Protein AF-G3BFN3-F1 (afdb_monomer_lite)

InterPro domains:
  IPR035810 Phosphatidylethanolamine-binding protein, eukaryotic [PTHR11362] (131-317)
  IPR035810 Phosphatidylethanolamine-binding protein, eukaryotic [cd00866] (154-318)
  IPR036610 PEBP-like superfamily [G3DSA:3.90.280.10] (130-345)
  IPR036610 PEBP-like superfamily [SSF49777] (125-321)

Secondary structure (DSSP, 8-state):
--HHHHHIIIIIGGGS--TTT--SSS-GGGS-S-GGGSS---TTTTT--PPTTHHHHHHHHHHHHHHHHHHHHHHHHH---HHHHHHHHHHHHTT-HHHHHHHHH-GGG--TTSHHHHHHHHHHIIIIIHHHHHHHHHHTTHHHHT-S-----EEEEEE-TT--STTTSSPPPTT-B--GGGGSSPPEEEEEE--SS-TT--EEEEEEEEEEEEEETTTTEEEEEEEEEEEEEEE-SSS-EE-HHHHHHHT-EEEE------PPBTS-S-EEEEEEEEEPGGG------TTSS-TTS--HHHHHHHTT-EEEEEEEEEE---TTHHHHHHHTTPPPPPB--SS--SS---

Radius of gyration: 25.66 Å; chains: 1; bounding box: 64×51×72 Å

Structure (mmCIF, N/CA/C/O backbone):
data_AF-G3BFN3-F1
#
_entry.id   AF-G3BFN3-F1
#
loop_
_atom_site.group_PDB
_atom_site.id
_atom_site.type_symbol
_atom_site.label_atom_id
_atom_site.label_alt_id
_atom_site.label_comp_id
_atom_site.label_asym_id
_atom_site.label_entity_id
_atom_site.label_seq_id
_atom_site.pdbx_PDB_ins_code
_atom_site.Cartn_x
_atom_site.Cartn_y
_atom_site.Cartn_z
_atom_site.occupancy
_atom_site.B_iso_or_equiv
_atom_site.auth_seq_id
_atom_site.auth_comp_id
_atom_site.auth_asym_id
_atom_site.auth_atom_id
_atom_site.pdbx_PDB_model_num
ATOM 1 N N . MET A 1 1 ? -33.793 31.393 18.228 1.00 38.12 1 MET A N 1
ATOM 2 C CA . MET A 1 1 ? -34.147 29.960 18.316 1.00 38.12 1 MET A CA 1
ATOM 3 C C . MET A 1 1 ? -33.129 28.998 17.668 1.00 38.12 1 MET A C 1
ATOM 5 O O . MET A 1 1 ? -33.299 27.803 17.815 1.00 38.12 1 MET A O 1
ATOM 9 N N . ILE A 1 2 ? -32.052 29.474 17.012 1.00 35.94 2 ILE A N 1
ATOM 10 C CA . ILE A 1 2 ? -30.985 28.618 16.425 1.00 35.94 2 ILE A CA 1
ATOM 11 C C . ILE A 1 2 ? -29.773 28.446 17.368 1.00 35.94 2 ILE A C 1
ATOM 13 O O . ILE A 1 2 ? -29.041 27.468 17.270 1.00 35.94 2 ILE A O 1
ATOM 17 N N . ARG A 1 3 ? -29.589 29.347 18.350 1.00 31.08 3 ARG A N 1
ATOM 18 C CA . ARG A 1 3 ? -28.553 29.224 19.401 1.00 31.08 3 ARG A CA 1
ATOM 19 C C . ARG A 1 3 ? -28.725 27.990 20.302 1.00 31.08 3 ARG A C 1
ATOM 21 O O . ARG A 1 3 ? -27.805 27.652 21.035 1.00 31.08 3 ARG A O 1
ATOM 28 N N . THR A 1 4 ? -29.885 27.345 20.258 1.00 38.66 4 THR A N 1
ATOM 29 C CA . THR A 1 4 ? -30.247 26.216 21.116 1.00 38.66 4 THR A CA 1
ATOM 30 C C . THR A 1 4 ? -29.616 24.907 20.631 1.00 38.66 4 THR A C 1
ATOM 32 O O . THR A 1 4 ? -29.075 24.169 21.436 1.00 38.66 4 THR A O 1
ATOM 35 N N . PHE A 1 5 ? -29.542 24.644 19.324 1.00 39.16 5 PHE A N 1
ATOM 36 C CA . PHE A 1 5 ? -29.009 23.362 18.829 1.00 39.16 5 PHE A CA 1
ATOM 37 C C . PHE A 1 5 ? -27.503 23.180 19.116 1.00 39.16 5 PHE A C 1
ATOM 39 O O . PHE A 1 5 ? -27.051 22.096 19.467 1.00 39.16 5 PHE A O 1
ATOM 46 N N . THR A 1 6 ? -26.719 24.261 19.018 1.00 36.59 6 THR A N 1
ATOM 47 C CA . THR A 1 6 ? -25.252 24.231 19.194 1.00 36.59 6 THR A CA 1
ATOM 48 C C . THR A 1 6 ? -24.823 24.090 20.658 1.00 36.59 6 THR A C 1
ATOM 50 O O . THR A 1 6 ? -23.744 23.568 20.936 1.00 36.59 6 THR A O 1
ATOM 53 N N . ARG A 1 7 ? -25.656 24.556 21.599 1.00 36.66 7 ARG A N 1
ATOM 54 C CA . ARG A 1 7 ? -25.384 24.479 23.044 1.00 36.66 7 ARG A CA 1
ATOM 55 C C . ARG A 1 7 ? -25.741 23.106 23.626 1.00 36.66 7 ARG A C 1
ATOM 57 O O . ARG A 1 7 ? -25.012 22.601 24.474 1.00 36.66 7 ARG A O 1
ATOM 64 N N . PHE A 1 8 ? -26.788 22.469 23.102 1.00 39.44 8 PHE A N 1
ATOM 65 C CA . PHE A 1 8 ? -27.299 21.201 23.629 1.00 39.44 8 PHE A CA 1
ATOM 66 C C . PHE A 1 8 ? -26.407 19.987 23.314 1.00 39.44 8 PHE A C 1
ATOM 68 O O . PHE A 1 8 ? -26.206 19.148 24.189 1.00 39.44 8 PHE A O 1
ATOM 75 N N . LEU A 1 9 ? -25.788 19.923 22.124 1.00 45.50 9 LEU A N 1
ATOM 76 C CA . LEU A 1 9 ? -24.857 18.833 21.773 1.00 45.50 9 LEU A CA 1
ATOM 77 C C . LEU A 1 9 ? -23.574 18.808 22.615 1.00 45.50 9 LEU A C 1
ATOM 79 O O . LEU A 1 9 ? -22.934 17.769 22.710 1.00 45.50 9 LEU A O 1
ATOM 83 N N . THR A 1 10 ? -23.181 19.931 23.226 1.00 46.62 10 THR A N 1
ATOM 84 C CA . THR A 1 10 ? -21.870 20.049 23.887 1.00 46.62 10 THR A CA 1
ATOM 85 C C . THR A 1 10 ? -21.927 20.288 25.392 1.00 46.62 10 THR A C 1
ATOM 87 O O . THR A 1 10 ? -20.995 19.868 26.078 1.00 46.62 10 THR A O 1
ATOM 90 N N . GLN A 1 11 ? -22.978 20.931 25.920 1.00 43.41 11 GLN A N 1
ATOM 91 C CA . GLN A 1 11 ? -23.106 21.214 27.357 1.00 43.41 11 GLN A CA 1
ATOM 92 C C . GLN A 1 11 ? -24.166 20.353 28.057 1.00 43.41 11 GLN A C 1
ATOM 94 O O . GLN A 1 11 ? -23.864 19.816 29.118 1.00 43.41 11 GLN A O 1
ATOM 99 N N . ASP A 1 12 ? -25.350 20.157 27.468 1.00 42.78 12 ASP A N 1
ATOM 100 C CA . ASP A 1 12 ? -26.457 19.479 28.167 1.00 42.78 12 ASP A CA 1
ATOM 101 C C . ASP A 1 12 ? -26.415 17.944 28.037 1.00 42.78 12 ASP A C 1
ATOM 103 O O . ASP A 1 12 ? -26.664 17.247 29.015 1.00 42.78 12 ASP A O 1
ATOM 107 N N . LEU A 1 13 ? -25.980 17.384 26.898 1.00 48.16 13 LEU A N 1
ATOM 108 C CA . LEU A 1 13 ? -25.766 15.927 26.767 1.00 48.16 13 LEU A CA 1
ATOM 109 C C . LEU A 1 13 ? -24.585 15.404 27.605 1.00 48.16 13 LEU A C 1
ATOM 111 O O . LEU A 1 13 ? -24.561 14.237 27.984 1.00 48.16 13 LEU A O 1
ATOM 115 N N . ARG A 1 14 ? -23.627 16.275 27.951 1.00 49.94 14 ARG A N 1
ATOM 116 C CA . ARG A 1 14 ? -22.532 15.960 28.887 1.00 49.94 14 ARG A CA 1
ATOM 117 C C . ARG A 1 14 ? -22.933 16.052 30.357 1.00 49.94 14 ARG A C 1
ATOM 119 O O . ARG A 1 14 ? -22.135 15.686 31.216 1.00 49.94 14 ARG A O 1
ATOM 126 N N . ALA A 1 15 ? -24.129 16.556 30.665 1.00 44.97 15 ALA A N 1
ATOM 127 C CA . ALA A 1 15 ? -24.609 16.622 32.041 1.00 44.97 15 ALA A CA 1
ATOM 128 C C . ALA A 1 15 ? -24.963 15.226 32.594 1.00 44.97 15 ALA A C 1
ATOM 130 O O . ALA A 1 15 ? -24.919 15.014 33.807 1.00 44.97 15 ALA A O 1
ATOM 131 N N . GLY A 1 16 ? -25.263 14.259 31.716 1.00 53.62 16 GLY A N 1
ATOM 132 C CA . GLY A 1 16 ? -25.429 12.852 32.074 1.00 53.62 16 GLY A CA 1
ATOM 133 C C . GLY A 1 16 ? -24.078 12.152 32.218 1.00 53.62 16 GLY A C 1
ATOM 134 O O . GLY A 1 16 ? -23.320 12.064 31.259 1.00 53.62 16 GLY A O 1
ATOM 135 N N . LYS A 1 17 ? -23.773 11.627 33.411 1.00 65.19 17 LYS A N 1
ATOM 136 C CA . LYS A 1 17 ? -22.604 10.762 33.643 1.00 65.19 17 LYS A CA 1
ATOM 137 C C . LYS A 1 17 ? -22.826 9.412 32.952 1.00 65.19 17 LYS A C 1
ATOM 139 O O . LYS A 1 17 ? -23.423 8.516 33.542 1.00 65.19 17 LYS A O 1
ATOM 144 N N . GLY A 1 18 ? -22.366 9.270 31.714 1.00 81.88 18 GLY A N 1
ATOM 145 C CA . GLY A 1 18 ? -22.477 8.030 30.946 1.00 81.88 18 GLY A CA 1
ATOM 146 C C . GLY A 1 18 ? -21.165 7.610 30.286 1.00 81.88 18 GLY A C 1
ATOM 147 O O . GLY A 1 18 ? -20.218 8.393 30.200 1.00 81.88 18 GLY A O 1
ATOM 148 N N . VAL A 1 19 ? -21.101 6.367 29.798 1.00 89.69 19 VAL A N 1
ATOM 149 C CA . VAL A 1 19 ? -19.846 5.777 29.293 1.00 89.69 19 VAL A CA 1
ATOM 150 C C . VAL A 1 19 ? -19.244 6.551 28.114 1.00 89.69 19 VAL A C 1
ATOM 152 O O . VAL A 1 19 ? -18.031 6.657 28.027 1.00 89.69 19 VAL A O 1
ATOM 155 N N . TRP A 1 20 ? -20.068 7.163 27.254 1.00 91.00 20 TRP A N 1
ATOM 156 C CA . TRP A 1 20 ? -19.596 7.988 26.126 1.00 91.00 20 TRP A CA 1
ATOM 157 C C . TRP A 1 20 ? -19.094 9.379 26.527 1.00 91.00 20 TRP A C 1
ATOM 159 O O . TRP A 1 20 ? -18.425 10.040 25.740 1.00 91.00 20 TRP A O 1
ATOM 169 N N . THR A 1 21 ? -19.409 9.824 27.743 1.00 85.94 21 THR A N 1
ATOM 170 C CA . THR A 1 21 ? -18.969 11.121 28.285 1.00 85.94 21 THR A CA 1
ATOM 171 C C . THR A 1 21 ? -17.765 10.999 29.219 1.00 85.94 21 THR A C 1
ATOM 173 O O . THR A 1 21 ? -17.142 12.009 29.542 1.00 85.94 21 THR A O 1
ATOM 176 N N . ASP A 1 22 ? -17.437 9.777 29.645 1.00 87.69 22 ASP A N 1
ATOM 177 C CA . ASP A 1 22 ? -16.275 9.473 30.472 1.00 87.69 22 ASP A CA 1
ATOM 178 C C . ASP A 1 22 ? -15.039 9.249 29.589 1.00 87.69 22 ASP A C 1
ATOM 180 O O . ASP A 1 22 ? -15.030 8.383 28.722 1.00 87.69 22 ASP A O 1
ATOM 184 N N . PHE A 1 23 ? -13.986 10.033 29.804 1.00 88.62 23 PHE A N 1
ATOM 185 C CA . PHE A 1 23 ? -12.708 9.918 29.090 1.00 88.62 23 PHE A CA 1
ATOM 186 C C . PHE A 1 23 ? -11.546 9.601 30.036 1.00 88.62 23 PHE A C 1
ATOM 188 O O . PHE A 1 23 ? -10.387 9.747 29.673 1.00 88.62 23 PHE A O 1
ATOM 195 N N . THR A 1 24 ? -11.837 9.152 31.260 1.00 86.38 24 THR A N 1
ATOM 196 C CA . THR A 1 24 ? -10.792 8.701 32.193 1.00 86.38 24 THR A CA 1
ATOM 197 C C . THR A 1 24 ? -10.153 7.390 31.739 1.00 86.38 24 THR A C 1
ATOM 199 O O . THR A 1 24 ? -8.948 7.210 31.867 1.00 86.38 24 THR A O 1
ATOM 202 N N . SER A 1 25 ? -10.963 6.484 31.185 1.00 82.06 25 SER A N 1
ATOM 203 C CA . SER A 1 25 ? -10.540 5.170 30.683 1.00 82.06 25 SER A CA 1
ATOM 204 C C . SER A 1 25 ? -10.576 5.054 29.156 1.00 82.06 25 SER A C 1
ATOM 206 O O . SER A 1 25 ? -10.095 4.071 28.597 1.00 82.06 25 SER A O 1
ATOM 208 N N . ARG A 1 26 ? -11.157 6.044 28.472 1.00 89.94 26 ARG A N 1
ATOM 209 C CA . ARG A 1 26 ? -11.390 6.050 27.023 1.00 89.94 26 ARG A CA 1
ATOM 210 C C . ARG A 1 26 ? -10.514 7.078 26.334 1.00 89.94 26 ARG A C 1
ATOM 212 O O . ARG A 1 26 ? -10.290 8.158 26.868 1.00 89.94 26 ARG A O 1
ATOM 219 N N . ALA A 1 27 ? -10.104 6.770 25.110 1.00 90.69 27 ALA A N 1
ATOM 220 C CA . ALA A 1 27 ? -9.295 7.675 24.312 1.00 90.69 27 ALA A CA 1
ATOM 221 C C . ALA A 1 27 ? -10.047 8.965 23.954 1.00 90.69 27 ALA A C 1
ATOM 223 O O . ALA A 1 27 ? -11.220 8.941 23.565 1.00 90.69 27 ALA A O 1
ATOM 224 N N . GLU A 1 28 ? -9.340 10.094 24.011 1.00 91.75 28 GLU A N 1
ATOM 225 C CA . GLU A 1 28 ? -9.882 11.397 23.614 1.00 91.75 28 GLU A CA 1
ATOM 226 C C . GLU A 1 28 ? -10.240 11.456 22.122 1.00 91.75 28 GLU A C 1
ATOM 228 O O . GLU A 1 28 ? -11.110 12.231 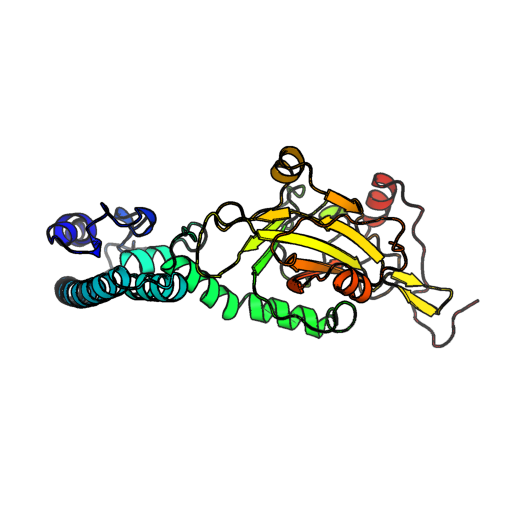21.732 1.00 91.75 28 GLU A O 1
ATOM 233 N N . SER A 1 29 ? -9.640 10.603 21.287 1.00 91.00 29 SER A N 1
ATOM 234 C CA . SER A 1 29 ? -9.928 10.515 19.851 1.00 91.00 29 SER A CA 1
ATOM 235 C C . SER A 1 29 ? -11.356 10.046 19.529 1.00 91.00 29 SER A C 1
ATOM 237 O O . SER A 1 29 ? -11.839 10.245 18.412 1.00 91.00 29 SER A O 1
ATOM 239 N N . LEU A 1 30 ? -12.074 9.463 20.496 1.00 91.75 30 LEU A N 1
ATOM 240 C CA . LEU A 1 30 ? -13.492 9.098 20.363 1.00 91.75 30 LEU A CA 1
ATOM 241 C C . LEU A 1 30 ? -14.434 10.304 20.497 1.00 91.75 30 LEU A C 1
ATOM 243 O O . LEU A 1 30 ? -15.614 10.209 20.161 1.00 91.75 30 LEU A O 1
ATOM 247 N N . LYS A 1 31 ? -13.922 11.439 20.979 1.00 90.81 31 LYS A N 1
ATOM 248 C CA . LYS A 1 31 ? -14.654 12.700 21.060 1.00 90.81 31 LYS A CA 1
ATOM 249 C C . LYS A 1 31 ? -14.697 13.378 19.695 1.00 90.81 31 LYS A C 1
ATOM 251 O O . LYS A 1 31 ? -13.754 13.295 18.909 1.00 90.81 31 LYS A O 1
ATOM 256 N N . ALA A 1 32 ? -15.766 14.114 19.419 1.00 86.38 32 ALA A N 1
ATOM 257 C CA . ALA A 1 32 ? -15.886 14.891 18.193 1.00 86.38 32 ALA A CA 1
ATOM 258 C C . ALA A 1 32 ? -14.734 15.909 18.073 1.00 86.38 32 ALA A C 1
ATOM 260 O O . ALA A 1 32 ? -14.587 16.777 18.939 1.00 86.38 32 ALA A O 1
ATOM 261 N N . GLN A 1 33 ? -13.957 15.852 16.981 1.00 79.81 33 GLN A N 1
ATOM 262 C CA . GLN A 1 33 ? -12.796 16.741 16.767 1.00 79.81 33 GLN A CA 1
ATOM 263 C C . GLN A 1 33 ? -13.192 18.226 16.732 1.00 79.81 33 GLN A C 1
ATOM 265 O O . GLN A 1 33 ? -12.448 19.100 17.169 1.00 79.81 33 GLN A O 1
ATOM 270 N N . SER A 1 34 ? -14.390 18.524 16.224 1.00 74.00 34 SER A N 1
ATOM 271 C CA . SER A 1 34 ? -14.959 19.874 16.178 1.00 74.00 34 SER A CA 1
ATOM 272 C C . SER A 1 34 ? -16.363 19.883 16.791 1.00 74.00 34 SER A C 1
ATOM 274 O O . SER A 1 34 ? -17.355 19.869 16.059 1.00 74.00 34 SER A O 1
ATOM 276 N N . PRO A 1 35 ? -16.481 19.954 18.131 1.00 60.97 35 PRO A N 1
ATOM 277 C CA . PRO A 1 35 ? -17.767 19.857 18.829 1.00 60.97 35 PRO A CA 1
ATOM 278 C C . PRO A 1 35 ? -18.748 20.965 18.421 1.00 60.97 35 PRO A C 1
ATOM 280 O O . PRO A 1 35 ? -19.958 20.772 18.380 1.00 60.97 35 PRO A O 1
ATOM 283 N N . HIS A 1 36 ? -18.224 22.141 18.067 1.00 59.00 36 HIS A N 1
ATOM 284 C CA . HIS A 1 36 ? -19.023 23.287 17.631 1.00 59.00 36 HIS A CA 1
ATOM 285 C C . HIS A 1 36 ? -19.606 23.139 16.212 1.00 59.00 36 HIS A C 1
ATOM 287 O O . HIS A 1 36 ? -20.444 23.950 15.822 1.00 59.00 36 HIS A O 1
ATOM 293 N N . GLN A 1 37 ? -19.180 22.123 15.450 1.00 57.03 37 GLN A N 1
ATOM 294 C CA . GLN A 1 37 ? -19.612 21.856 14.071 1.00 57.03 37 GLN A CA 1
ATOM 295 C C . GLN A 1 37 ? -20.501 20.606 13.936 1.00 57.03 37 GLN A C 1
ATOM 297 O O . GLN A 1 37 ? -20.884 20.262 12.824 1.00 57.03 37 GLN A O 1
ATOM 302 N N . LEU A 1 38 ? -20.885 19.961 15.046 1.00 56.25 38 LEU A N 1
ATOM 303 C CA . LEU A 1 38 ? -21.767 18.781 15.040 1.00 56.25 38 LEU A CA 1
ATOM 304 C C . LEU A 1 38 ? -23.148 19.050 14.409 1.00 56.25 38 LEU A C 1
ATOM 306 O O . LEU A 1 38 ? -23.810 18.127 13.945 1.00 56.25 38 LEU A O 1
ATOM 310 N N . ALA A 1 39 ? -23.590 20.311 14.379 1.00 58.03 39 ALA A N 1
ATOM 311 C CA . ALA A 1 39 ? -24.811 20.704 13.689 1.00 58.03 39 ALA A CA 1
ATOM 312 C C . ALA A 1 39 ? -24.506 21.085 12.230 1.00 58.03 39 ALA A C 1
ATOM 314 O O . ALA A 1 39 ? -23.545 21.826 11.995 1.00 58.03 39 ALA A O 1
ATOM 315 N N . PRO A 1 40 ? -25.347 20.680 11.256 1.00 58.31 40 PRO A N 1
ATOM 316 C CA . PRO A 1 40 ? -25.209 21.156 9.888 1.00 58.31 40 PRO A CA 1
ATOM 317 C C . PRO A 1 40 ? -25.186 22.688 9.895 1.00 58.31 40 PRO A C 1
ATOM 319 O O . PRO A 1 40 ? -26.034 23.332 10.514 1.00 58.31 40 PRO A O 1
ATOM 322 N N . THR A 1 41 ? -24.200 23.290 9.230 1.00 63.81 41 THR A N 1
ATOM 323 C CA . THR A 1 41 ? -24.232 24.709 8.866 1.00 63.81 41 THR A CA 1
ATOM 324 C C . THR A 1 41 ? -24.942 24.816 7.525 1.00 63.81 41 THR A C 1
ATOM 326 O O . THR A 1 41 ? -24.279 24.726 6.491 1.00 63.81 41 THR A O 1
ATOM 329 N N . PRO A 1 42 ? -26.280 24.961 7.502 1.00 66.56 42 PRO A N 1
ATOM 330 C CA . PRO A 1 42 ? -27.000 25.083 6.251 1.00 66.56 42 PRO A CA 1
ATOM 331 C C . PRO A 1 42 ? -26.494 26.318 5.495 1.00 66.56 42 PRO A C 1
ATOM 333 O O . PRO A 1 42 ? -26.215 27.346 6.129 1.00 66.56 42 PRO A O 1
ATOM 336 N N . PRO A 1 43 ? -26.433 26.256 4.153 1.00 67.81 43 PRO A N 1
ATOM 337 C CA . PRO A 1 43 ? -26.015 27.386 3.326 1.00 67.81 43 PRO A CA 1
ATOM 338 C C . PRO A 1 43 ? -26.884 28.624 3.581 1.00 67.81 43 PRO A C 1
ATOM 340 O O . PRO A 1 43 ? -26.404 29.750 3.487 1.00 67.81 43 PRO A O 1
ATOM 343 N N . ASN A 1 44 ? -28.141 28.427 4.001 1.00 78.56 44 ASN A N 1
ATOM 344 C CA . ASN A 1 44 ? -29.014 29.497 4.461 1.00 78.56 44 ASN A CA 1
ATOM 345 C C . ASN A 1 44 ? -29.665 29.164 5.817 1.00 78.56 44 ASN A C 1
ATOM 347 O O . ASN A 1 44 ? -30.748 28.582 5.890 1.00 78.56 44 ASN A O 1
ATOM 351 N N . LYS A 1 45 ? -29.012 29.578 6.913 1.00 74.56 45 LYS A N 1
ATOM 352 C CA . LYS A 1 45 ? -29.489 29.380 8.300 1.00 74.56 45 LYS A CA 1
ATOM 353 C C . LYS A 1 45 ? -30.884 29.942 8.579 1.00 74.56 45 LYS A C 1
ATOM 355 O O . LYS A 1 45 ? -31.506 29.506 9.538 1.00 74.56 45 LYS A O 1
ATOM 360 N N . LYS A 1 46 ? -31.362 30.912 7.791 1.00 77.31 46 LYS A N 1
ATOM 361 C CA . LYS A 1 46 ? -32.693 31.511 7.977 1.00 77.31 46 LYS A CA 1
ATOM 362 C C . LYS A 1 46 ? -33.823 30.643 7.421 1.00 77.31 46 LYS A C 1
ATOM 3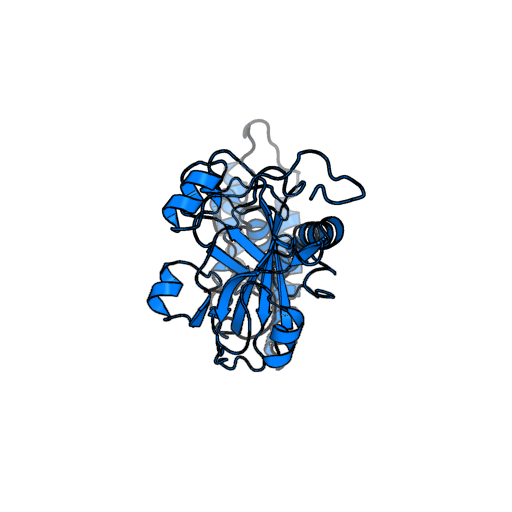64 O O . LYS A 1 46 ? -34.931 30.734 7.925 1.00 77.31 46 LYS A O 1
ATOM 369 N N . VAL A 1 47 ? -33.534 29.846 6.391 1.00 83.31 47 VAL A N 1
ATOM 370 C CA . VAL A 1 47 ? -34.520 29.007 5.685 1.00 83.31 47 VAL A CA 1
ATOM 371 C C . VAL A 1 47 ? -34.543 27.585 6.246 1.00 83.31 47 VAL A C 1
ATOM 373 O O . VAL A 1 47 ? -35.540 26.881 6.142 1.00 83.31 47 VAL A O 1
ATOM 376 N N . TYR A 1 48 ? -33.436 27.143 6.839 1.00 83.69 48 TYR A N 1
ATOM 377 C CA . TYR A 1 48 ? -33.334 25.802 7.388 1.00 83.69 48 TYR A CA 1
ATOM 378 C C . TYR A 1 48 ? -34.138 25.650 8.683 1.00 83.69 48 TYR A C 1
ATOM 380 O O . TYR A 1 48 ? -33.924 26.379 9.655 1.00 83.69 48 TYR A O 1
ATOM 388 N N . HIS A 1 49 ? -34.989 24.628 8.713 1.00 81.38 49 HIS A N 1
ATOM 389 C CA . HIS A 1 49 ? -35.725 24.201 9.894 1.00 81.38 49 HIS A CA 1
ATOM 390 C C . HIS A 1 49 ? -35.390 22.739 10.181 1.00 81.38 49 HIS A C 1
ATOM 392 O O . HIS A 1 49 ? -35.565 21.880 9.318 1.00 81.38 49 HIS A O 1
ATOM 398 N N . SER A 1 50 ? -34.892 22.456 11.386 1.00 82.94 50 SER A N 1
ATOM 399 C CA . SER A 1 50 ? -34.693 21.075 11.828 1.00 82.94 50 SER A CA 1
ATOM 400 C C . SER A 1 50 ? -36.046 20.361 11.955 1.00 82.94 50 SER A C 1
ATOM 402 O O . SER A 1 50 ? -37.028 21.014 12.323 1.00 82.94 50 SER A O 1
ATOM 404 N N . PRO A 1 51 ? -36.107 19.039 11.713 1.00 88.88 51 PRO A N 1
ATOM 405 C CA . PRO A 1 51 ? -37.313 18.256 11.954 1.00 88.88 51 PRO A CA 1
ATOM 406 C C . PRO A 1 51 ? -37.848 18.458 13.384 1.00 88.88 51 PRO A C 1
ATOM 408 O O . PRO A 1 51 ? -37.047 18.571 14.322 1.00 88.88 51 PRO A O 1
ATOM 411 N N . PRO A 1 52 ? -39.178 18.520 13.579 1.00 88.31 52 PRO A N 1
ATOM 412 C CA . PRO A 1 52 ? -39.761 18.659 14.910 1.00 88.31 52 PRO A CA 1
ATOM 413 C C . PRO A 1 52 ? -39.390 17.458 15.790 1.00 88.31 52 PRO A C 1
ATOM 415 O O . PRO A 1 52 ? -39.195 16.355 15.286 1.00 88.31 52 PRO A O 1
ATOM 418 N N . LEU A 1 53 ? -39.287 17.677 17.106 1.00 90.19 53 LEU A N 1
ATOM 419 C CA . LEU A 1 53 ? -38.963 16.655 18.121 1.00 90.19 53 LEU A CA 1
ATOM 420 C C . LEU A 1 53 ? -37.604 15.949 17.958 1.00 90.19 53 LEU A C 1
ATOM 422 O O . LEU A 1 53 ? -37.297 15.029 18.716 1.00 90.19 53 LEU A O 1
ATOM 426 N N . ILE A 1 54 ? -36.749 16.386 17.026 1.00 87.00 54 ILE A N 1
ATOM 427 C CA . ILE A 1 54 ? -35.443 15.753 16.792 1.00 87.00 54 ILE A CA 1
ATOM 428 C C . ILE A 1 54 ? -34.561 15.730 18.049 1.00 87.00 54 ILE A C 1
ATOM 430 O O . ILE A 1 54 ? -33.829 14.775 18.262 1.00 87.00 54 ILE A O 1
ATOM 434 N N . ASN A 1 55 ? -34.650 16.748 18.909 1.00 84.44 55 ASN A N 1
ATOM 435 C CA . ASN A 1 55 ? -33.819 16.837 20.112 1.00 84.44 55 ASN A CA 1
ATOM 436 C C . ASN A 1 55 ? -34.211 15.797 21.167 1.00 84.44 55 ASN A C 1
ATOM 438 O O . ASN A 1 55 ? -33.351 15.090 21.678 1.00 84.44 55 ASN A O 1
ATOM 442 N N . GLU A 1 56 ? -35.505 15.699 21.471 1.00 90.00 56 GLU A N 1
ATOM 443 C CA . GLU A 1 56 ? -36.038 14.768 22.473 1.00 90.00 56 GLU A CA 1
ATOM 444 C C . GLU A 1 56 ? -35.842 13.320 22.018 1.00 90.00 56 GLU A C 1
ATOM 446 O O . GLU A 1 56 ? -35.362 12.482 22.778 1.00 90.00 56 GLU A O 1
ATOM 451 N N . THR A 1 57 ? -36.142 13.044 20.746 1.00 90.94 57 THR A N 1
ATOM 452 C CA . THR A 1 57 ? -35.945 11.716 20.147 1.00 90.94 57 THR A CA 1
ATOM 453 C C . THR A 1 57 ? -34.469 11.323 20.100 1.00 90.94 57 THR A C 1
ATOM 455 O O . THR A 1 57 ? -34.130 10.192 20.445 1.00 90.94 57 THR A O 1
ATOM 458 N N . PHE A 1 58 ? -33.575 12.250 19.742 1.00 89.81 58 PHE A N 1
ATOM 459 C CA . PHE A 1 58 ? -32.134 12.008 19.762 1.00 89.81 58 PHE A CA 1
ATOM 460 C C . PHE A 1 58 ? -31.619 11.736 21.176 1.00 89.81 58 PHE A C 1
ATOM 462 O O . PHE A 1 58 ? -30.833 10.812 21.355 1.00 89.81 58 PHE A O 1
ATOM 469 N N . GLN A 1 59 ? -32.071 12.492 22.180 1.00 89.31 59 GLN A N 1
ATOM 470 C CA . GLN A 1 59 ? -31.661 12.279 23.566 1.00 89.31 59 GLN A CA 1
ATOM 471 C C . GLN A 1 59 ? -32.081 10.892 24.074 1.00 89.31 59 GLN A C 1
ATOM 473 O O . GLN A 1 59 ? -31.248 10.168 24.612 1.00 89.31 59 GLN A O 1
ATOM 478 N N . GLN A 1 60 ? -33.333 10.486 23.841 1.00 92.19 60 GLN A N 1
ATOM 479 C CA . GLN A 1 60 ? -33.814 9.154 24.231 1.00 92.19 60 GLN A CA 1
ATOM 480 C C . GLN A 1 60 ? -33.028 8.034 23.535 1.00 92.19 60 GLN A C 1
ATOM 482 O O . GLN A 1 60 ? -32.630 7.058 24.170 1.00 92.19 60 GLN A O 1
ATOM 487 N N . ALA A 1 61 ? -32.763 8.184 22.233 1.00 93.44 61 ALA A N 1
ATOM 488 C CA . ALA A 1 61 ? -31.954 7.225 21.487 1.00 93.44 61 ALA A CA 1
ATOM 489 C C . ALA A 1 61 ? -30.508 7.174 22.006 1.00 93.44 61 ALA A C 1
ATOM 491 O O . ALA A 1 61 ? -29.944 6.091 22.149 1.00 93.44 61 ALA A O 1
ATOM 492 N N . TYR A 1 62 ? -29.916 8.329 22.320 1.00 92.50 62 TYR A N 1
ATOM 493 C CA . TYR A 1 62 ? -28.570 8.422 22.878 1.00 92.50 62 TYR A CA 1
ATOM 494 C C . TYR A 1 62 ? -28.473 7.683 24.215 1.00 92.50 62 TYR A C 1
ATOM 496 O O . TYR A 1 62 ? -27.576 6.863 24.384 1.00 92.50 62 TYR A O 1
ATOM 504 N N . GLU A 1 63 ? -29.414 7.914 25.133 1.00 92.94 63 GLU A N 1
ATOM 505 C CA . GLU A 1 63 ? -29.461 7.244 26.438 1.00 92.94 63 GLU A CA 1
ATOM 506 C C . GLU A 1 63 ? -29.588 5.719 26.293 1.00 92.94 63 GLU A C 1
ATOM 508 O O . GLU A 1 63 ? -28.836 4.976 26.927 1.00 92.94 63 GLU A O 1
ATOM 513 N N . LEU A 1 64 ? -30.477 5.242 25.413 1.00 95.19 64 LEU A N 1
ATOM 514 C CA . LEU A 1 64 ? -30.666 3.812 25.153 1.00 95.19 64 LEU A CA 1
ATOM 515 C C . LEU A 1 64 ? -29.387 3.159 24.614 1.00 95.19 64 LEU A C 1
ATOM 517 O O . LEU A 1 64 ? -28.922 2.149 25.143 1.00 95.19 64 LEU A O 1
ATOM 521 N N . LEU A 1 65 ? -28.783 3.751 23.583 1.00 95.31 65 LEU A N 1
ATOM 522 C CA . LEU A 1 65 ? -27.580 3.200 22.963 1.00 95.31 65 LEU A CA 1
ATOM 523 C C . LEU A 1 65 ? -26.359 3.292 23.889 1.00 95.31 65 LEU A C 1
ATOM 525 O O . LEU A 1 65 ? -25.497 2.412 23.872 1.00 95.31 65 LEU A O 1
ATOM 529 N N . GLN A 1 66 ? -26.298 4.318 24.738 1.00 94.06 66 GLN A N 1
ATOM 530 C CA . GLN A 1 66 ? -25.253 4.457 25.746 1.00 94.06 66 GLN A CA 1
ATOM 531 C C . GLN A 1 66 ? -25.350 3.356 26.814 1.00 94.06 66 GLN A C 1
ATOM 533 O O . GLN A 1 66 ? -24.321 2.833 27.247 1.00 94.06 66 GLN A O 1
ATOM 538 N N . GLN A 1 67 ? -26.562 2.963 27.220 1.00 94.25 67 GLN A N 1
ATOM 539 C CA . GLN A 1 67 ? -26.769 1.830 28.130 1.00 94.25 67 GLN A CA 1
ATOM 540 C C . GLN A 1 67 ? -26.348 0.499 27.493 1.00 94.25 67 GLN A C 1
ATOM 542 O O . GLN A 1 67 ? -25.666 -0.300 28.141 1.00 94.25 67 GLN A O 1
ATOM 547 N N . GLU A 1 68 ? -26.693 0.272 26.220 1.00 95.69 68 GLU A N 1
ATOM 548 C CA . GLU A 1 68 ? -26.217 -0.895 25.462 1.00 95.69 68 GLU A CA 1
ATOM 549 C C . GLU A 1 68 ? -24.684 -0.939 25.426 1.00 95.69 68 GLU A C 1
ATOM 551 O O . GLU A 1 68 ? -24.080 -1.956 25.774 1.00 95.69 68 GLU A O 1
ATOM 556 N N . SER A 1 69 ? -24.054 0.185 25.073 1.00 95.62 69 SER A N 1
ATOM 557 C CA . SER A 1 69 ? -22.596 0.323 25.033 1.00 95.62 69 SER A CA 1
ATOM 558 C C . SER A 1 69 ? -21.956 0.016 26.391 1.00 95.62 69 SER A C 1
ATOM 560 O O . SER A 1 69 ? -21.000 -0.757 26.462 1.00 95.62 69 SER A O 1
ATOM 562 N N . ALA A 1 70 ? -22.523 0.521 27.492 1.00 94.44 70 ALA A N 1
ATOM 563 C CA . ALA A 1 70 ? -22.024 0.254 28.840 1.00 94.44 70 ALA A CA 1
ATOM 564 C C . ALA A 1 70 ? -22.041 -1.245 29.198 1.00 94.44 70 ALA A C 1
ATOM 566 O O . ALA A 1 70 ? -21.126 -1.733 29.864 1.00 94.44 70 ALA A O 1
ATOM 567 N N . ASN A 1 71 ? -23.044 -1.999 28.740 1.00 95.31 71 ASN A N 1
ATOM 568 C CA . ASN A 1 71 ? -23.100 -3.450 28.943 1.00 95.31 71 ASN A CA 1
ATOM 569 C C . ASN A 1 71 ? -22.043 -4.195 28.112 1.00 95.31 71 ASN A C 1
ATOM 571 O O . ASN A 1 71 ? -21.422 -5.143 28.603 1.00 95.31 71 ASN A O 1
ATOM 575 N N . ILE A 1 72 ? -21.782 -3.739 26.884 1.00 96.38 72 ILE A N 1
ATOM 576 C CA . ILE A 1 72 ? -20.710 -4.291 26.044 1.00 96.38 72 ILE A CA 1
ATOM 577 C C . ILE A 1 72 ? -19.344 -4.013 26.681 1.00 96.38 72 ILE A C 1
ATOM 579 O O . ILE A 1 72 ? -18.526 -4.924 26.773 1.00 96.38 72 ILE A O 1
ATOM 583 N N . TYR A 1 73 ? -19.115 -2.806 27.206 1.00 94.69 73 TYR A N 1
ATOM 584 C CA . TYR A 1 73 ? -17.882 -2.470 27.924 1.00 94.69 73 TYR A CA 1
ATOM 585 C C . TYR A 1 73 ? -17.635 -3.370 29.138 1.00 94.69 73 TYR A C 1
ATOM 587 O O . TYR A 1 73 ? -16.510 -3.829 29.325 1.00 94.69 73 TYR A O 1
ATOM 595 N N . LYS A 1 74 ? -18.671 -3.682 29.930 1.00 93.94 74 LYS A N 1
ATOM 596 C CA . LYS A 1 74 ? -18.554 -4.644 31.044 1.00 93.94 74 LYS A CA 1
ATOM 597 C C . LYS A 1 74 ? -18.098 -6.019 30.555 1.00 93.94 74 LYS A C 1
ATOM 599 O O . LYS A 1 74 ? -17.218 -6.621 31.158 1.00 93.94 74 LYS A O 1
ATOM 604 N N . THR A 1 75 ? -18.652 -6.476 29.433 1.00 95.31 75 THR A N 1
ATOM 605 C CA . THR A 1 75 ? -18.273 -7.754 28.811 1.00 95.31 75 THR A CA 1
ATOM 606 C C . THR A 1 75 ? -16.831 -7.715 28.291 1.00 95.31 75 THR A C 1
ATOM 608 O O . THR A 1 75 ? -16.064 -8.649 28.507 1.00 95.31 75 THR A O 1
ATOM 611 N N . ALA A 1 76 ? -16.422 -6.604 27.672 1.00 93.75 76 ALA A N 1
ATOM 612 C CA . ALA A 1 76 ? -15.065 -6.407 27.161 1.00 93.75 76 ALA A CA 1
ATOM 613 C C . ALA A 1 76 ? -14.003 -6.357 28.274 1.00 93.75 76 ALA A C 1
ATOM 615 O O . ALA A 1 76 ? -12.852 -6.721 28.046 1.00 93.75 76 ALA A O 1
ATOM 616 N N . GLN A 1 77 ? -14.368 -5.901 29.476 1.00 91.00 77 GLN A N 1
ATOM 617 C CA . GLN A 1 77 ? -13.473 -5.886 30.638 1.00 91.00 77 GLN A CA 1
ATOM 618 C C . GLN A 1 77 ? -13.222 -7.284 31.212 1.00 91.00 77 GLN A C 1
A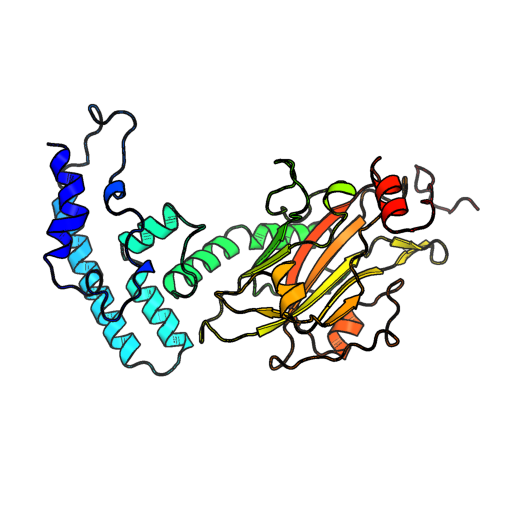TOM 620 O O . GLN A 1 77 ? -12.124 -7.537 31.698 1.00 91.00 77 GLN A O 1
ATOM 625 N N . SER A 1 78 ? -14.214 -8.178 31.151 1.00 92.56 78 SER A N 1
ATOM 626 C CA . SER A 1 78 ? -14.065 -9.575 31.584 1.00 92.56 78 SER A CA 1
ATOM 627 C C . SER A 1 78 ? -13.364 -10.472 30.560 1.00 92.56 78 SER A C 1
ATOM 629 O O . SER A 1 78 ? -12.979 -11.588 30.899 1.00 92.56 78 SER A O 1
ATOM 631 N N . GLU A 1 79 ? -13.213 -10.011 29.319 1.00 94.00 79 GLU A N 1
ATOM 632 C CA . GLU A 1 79 ? -12.622 -10.799 28.241 1.00 94.00 79 GLU A CA 1
ATOM 633 C C . GLU A 1 79 ? -11.088 -10.796 28.305 1.00 94.00 79 GLU A C 1
ATOM 635 O O . GLU A 1 79 ? -10.457 -9.749 28.484 1.00 94.00 79 GLU A O 1
ATOM 640 N N . SER A 1 80 ? -10.494 -11.979 28.136 1.00 91.38 80 SER A N 1
ATOM 641 C CA . SER A 1 80 ? -9.039 -12.171 28.194 1.00 91.38 80 SER A CA 1
ATOM 642 C C . SER A 1 80 ? -8.397 -12.205 26.810 1.00 91.38 80 SER A C 1
ATOM 644 O O . SER A 1 80 ? -7.256 -11.769 26.674 1.00 91.38 80 SER A O 1
ATOM 646 N N . ASP A 1 81 ? -9.109 -12.695 25.787 1.00 91.56 81 ASP A N 1
ATOM 647 C CA . ASP A 1 81 ? -8.593 -12.730 24.415 1.00 91.56 81 ASP A CA 1
ATOM 648 C C . ASP A 1 81 ? -8.534 -11.303 23.824 1.00 91.56 81 ASP A C 1
ATOM 650 O O . ASP A 1 81 ? -9.584 -10.668 23.651 1.00 91.56 81 ASP A O 1
ATOM 654 N N . PRO A 1 82 ? -7.339 -10.788 23.462 1.00 88.56 82 PRO A N 1
ATOM 655 C CA . PRO A 1 82 ? -7.188 -9.458 22.875 1.00 88.56 82 PRO A CA 1
ATOM 656 C C . PRO A 1 82 ? -8.026 -9.249 21.610 1.00 88.56 82 PRO A C 1
ATOM 658 O O . PRO A 1 82 ? -8.585 -8.171 21.411 1.00 88.56 82 PRO A O 1
ATOM 661 N N . ALA A 1 83 ? -8.163 -10.273 20.762 1.00 88.75 83 ALA A N 1
ATOM 662 C CA . ALA A 1 83 ? -8.887 -10.146 19.503 1.00 88.75 83 ALA A CA 1
ATOM 663 C C . ALA A 1 83 ? -10.402 -10.039 19.718 1.00 88.75 83 ALA A C 1
ATOM 665 O O . ALA A 1 83 ? -11.085 -9.282 19.021 1.00 88.75 83 ALA A O 1
ATOM 666 N N . VAL A 1 84 ? -10.945 -10.782 20.685 1.00 91.88 84 VAL A N 1
ATOM 667 C CA . VAL A 1 84 ? -12.366 -10.697 21.058 1.00 91.88 84 VAL A CA 1
ATOM 668 C C . VAL A 1 84 ? -12.637 -9.383 21.782 1.00 91.88 84 VAL A C 1
ATOM 670 O O . VAL A 1 84 ? -13.610 -8.697 21.461 1.00 91.88 84 VAL A O 1
ATOM 673 N N . LYS A 1 85 ? -11.739 -8.978 22.683 1.00 92.88 85 LYS A N 1
ATOM 674 C CA . LYS A 1 85 ? -11.818 -7.697 23.383 1.00 92.88 85 LYS A CA 1
ATOM 675 C C . LYS A 1 85 ? -11.848 -6.515 22.415 1.00 92.88 85 LYS A C 1
ATOM 677 O O . LYS A 1 85 ? -12.747 -5.685 22.521 1.00 92.88 85 LYS A O 1
ATOM 682 N N . ASP A 1 86 ? -10.959 -6.471 21.423 1.00 91.75 86 ASP A N 1
ATOM 683 C CA . ASP A 1 86 ? -10.949 -5.421 20.393 1.00 91.75 86 ASP A CA 1
ATOM 684 C C . ASP A 1 86 ? -12.267 -5.357 19.612 1.00 91.75 86 ASP A C 1
ATOM 686 O O . ASP A 1 86 ? -12.786 -4.272 19.331 1.00 91.75 86 ASP A O 1
ATOM 690 N N . LYS A 1 87 ? -12.845 -6.517 19.273 1.00 92.94 87 LYS A N 1
ATOM 691 C CA . LYS A 1 87 ? -14.151 -6.582 18.602 1.00 92.94 87 LYS A CA 1
ATOM 692 C C . LYS A 1 87 ? -15.262 -6.022 19.486 1.00 92.94 87 LYS A C 1
ATOM 694 O O . LYS A 1 87 ? -16.061 -5.224 18.999 1.00 92.94 87 LYS A O 1
ATOM 699 N N . LEU A 1 88 ? -15.296 -6.387 20.768 1.00 95.56 88 LEU A N 1
ATOM 700 C CA . LEU A 1 88 ? -16.279 -5.868 21.723 1.00 95.56 88 LEU A CA 1
ATOM 701 C C . LEU A 1 88 ? -16.126 -4.355 21.923 1.00 95.56 88 LEU A C 1
ATOM 703 O O . LEU A 1 88 ? -17.123 -3.638 21.886 1.00 95.56 88 LEU A O 1
ATOM 707 N N . LEU A 1 89 ? -14.896 -3.849 22.049 1.00 94.69 89 LEU A N 1
ATOM 708 C CA . LEU A 1 89 ? -14.629 -2.411 22.147 1.00 94.69 89 LEU A CA 1
ATOM 709 C C . LEU A 1 89 ? -15.099 -1.663 20.896 1.00 94.69 89 LEU A C 1
ATOM 711 O O . LEU A 1 89 ? -15.742 -0.619 20.999 1.00 94.69 89 LEU A O 1
ATOM 715 N N . ALA A 1 90 ? -14.855 -2.221 19.708 1.00 94.75 90 ALA A N 1
ATOM 716 C CA . ALA A 1 90 ? -15.374 -1.641 18.479 1.00 94.75 90 ALA A CA 1
ATOM 717 C C . ALA A 1 90 ? -16.909 -1.643 18.432 1.00 94.75 90 ALA A C 1
ATOM 719 O O . ALA A 1 90 ? -17.500 -0.663 17.988 1.00 94.75 90 ALA A O 1
ATOM 720 N N . MET A 1 91 ? -17.562 -2.714 18.895 1.00 95.69 91 MET A N 1
ATOM 721 C CA . MET A 1 91 ? -19.026 -2.798 18.960 1.00 95.69 91 MET A CA 1
ATOM 722 C C . MET A 1 91 ? -19.624 -1.804 19.958 1.00 95.69 91 MET A C 1
ATOM 724 O O . MET A 1 91 ? -20.669 -1.223 19.667 1.00 95.69 91 MET A O 1
ATOM 728 N N . ALA A 1 92 ? -18.959 -1.578 21.094 1.00 96.12 92 ALA A N 1
ATOM 729 C CA . ALA A 1 92 ? -19.399 -0.619 22.103 1.00 96.12 92 ALA A CA 1
ATOM 730 C C . ALA A 1 92 ? -19.432 0.817 21.552 1.00 96.12 92 ALA A C 1
ATOM 732 O O . ALA A 1 92 ? -20.340 1.582 21.879 1.00 96.12 92 ALA A O 1
ATOM 733 N N . GLU A 1 93 ? -18.486 1.167 20.677 1.00 96.19 93 GLU A N 1
ATOM 734 C CA . GLU A 1 93 ? -18.376 2.513 20.102 1.00 96.19 93 GLU A CA 1
ATOM 735 C C . GLU A 1 93 ? -19.021 2.665 18.721 1.00 96.19 93 GLU A C 1
ATOM 737 O O . GLU A 1 93 ? -19.239 3.787 18.273 1.00 96.19 93 GLU A O 1
ATOM 742 N N . ALA A 1 94 ? -19.371 1.571 18.041 1.00 95.12 94 ALA A N 1
ATOM 743 C CA . ALA A 1 94 ? -19.880 1.606 16.667 1.00 95.12 94 ALA A CA 1
ATOM 744 C C . ALA A 1 94 ? -21.142 2.468 16.492 1.00 95.12 94 ALA A C 1
ATOM 746 O O . ALA A 1 94 ? -21.385 2.988 15.406 1.00 95.12 94 ALA A O 1
ATOM 747 N N . LYS A 1 95 ? -21.953 2.598 17.548 1.00 95.31 95 LYS A N 1
ATOM 748 C CA . LYS A 1 95 ? -23.193 3.388 17.547 1.00 95.31 95 LYS A CA 1
ATOM 749 C C . LYS A 1 95 ? -23.038 4.772 18.194 1.00 95.31 95 LYS A C 1
ATOM 751 O O . LYS A 1 95 ? -24.030 5.483 18.321 1.00 95.31 95 LYS A O 1
ATOM 756 N N . ASN A 1 96 ? -21.832 5.153 18.619 1.00 94.44 96 ASN A N 1
ATOM 757 C CA . ASN A 1 96 ? -21.582 6.449 19.242 1.00 94.44 96 ASN A CA 1
ATOM 758 C C . ASN A 1 96 ? -21.681 7.571 18.184 1.00 94.44 96 ASN A C 1
ATOM 760 O O . ASN A 1 96 ? -20.898 7.572 17.229 1.00 94.44 96 ASN A O 1
ATOM 764 N N . PRO A 1 97 ? -22.593 8.552 18.334 1.00 92.44 97 PRO A N 1
ATOM 765 C CA . PRO A 1 97 ? -22.759 9.619 17.349 1.00 92.44 97 PRO A CA 1
ATOM 766 C C . PRO A 1 97 ? -21.508 10.478 17.123 1.00 92.44 97 PRO A C 1
ATOM 768 O O . PRO A 1 97 ? -21.297 10.935 16.003 1.00 92.44 97 PRO A O 1
ATOM 771 N N . GLU A 1 98 ? -20.668 10.696 18.143 1.00 91.44 98 GLU A N 1
ATOM 772 C CA . GLU A 1 98 ? -19.432 11.484 17.994 1.00 91.44 98 GLU A CA 1
ATOM 773 C C . GLU A 1 98 ? -18.392 10.743 17.140 1.00 91.44 98 GLU A C 1
ATOM 775 O O . GLU A 1 98 ? -17.775 11.331 16.249 1.00 91.44 98 GLU A O 1
ATOM 780 N N . VAL A 1 99 ? -18.268 9.432 17.355 1.00 93.69 99 VAL A N 1
ATOM 781 C CA . VAL A 1 99 ? -17.404 8.536 16.574 1.00 93.69 99 VAL A CA 1
ATOM 782 C C . VAL A 1 99 ? -17.887 8.463 15.127 1.00 93.69 99 VAL A C 1
ATOM 784 O O . VAL A 1 99 ? -17.095 8.657 14.207 1.00 93.69 99 VAL A O 1
ATOM 787 N N . LEU A 1 100 ? -19.192 8.264 14.913 1.00 93.12 100 LEU A N 1
ATOM 788 C CA . LEU A 1 100 ? -19.795 8.270 13.576 1.00 93.12 100 LEU A CA 1
ATOM 789 C C . LEU A 1 100 ? -19.589 9.615 12.869 1.00 93.12 100 LEU A C 1
ATOM 791 O O . LEU A 1 100 ? -19.232 9.656 11.692 1.00 93.12 100 LEU A O 1
ATOM 795 N N . TYR A 1 101 ? -19.761 10.729 13.583 1.00 91.19 101 TYR A N 1
ATOM 796 C CA . TYR A 1 101 ? -19.501 12.057 13.037 1.00 91.19 101 TYR A CA 1
ATOM 797 C C . TYR A 1 101 ? -18.044 12.206 12.584 1.00 91.19 101 TYR A C 1
ATOM 799 O O . TYR A 1 101 ? -17.801 12.656 11.462 1.00 91.19 101 TYR A O 1
ATOM 807 N N . ASN A 1 102 ? -17.082 11.787 13.410 1.00 92.06 102 ASN A N 1
ATOM 808 C CA . ASN A 1 102 ? -15.666 11.804 13.046 1.00 92.06 102 ASN A CA 1
ATOM 809 C C . ASN A 1 102 ? -15.399 10.947 11.801 1.00 92.06 102 ASN A C 1
ATOM 811 O O . ASN A 1 102 ? -14.761 11.428 10.865 1.00 92.06 102 ASN A O 1
ATOM 815 N N . MET A 1 103 ? -15.944 9.726 11.752 1.00 93.12 103 MET A N 1
ATOM 816 C CA . MET A 1 103 ? -15.800 8.809 10.614 1.00 93.12 103 MET A CA 1
ATOM 817 C C . MET A 1 103 ? -16.274 9.426 9.298 1.00 93.12 103 MET A C 1
ATOM 819 O O . MET A 1 103 ? -15.594 9.318 8.280 1.00 93.12 103 MET A O 1
ATOM 823 N N . HIS A 1 104 ? -17.426 10.096 9.312 1.00 89.75 104 HIS A N 1
ATOM 824 C CA . HIS A 1 104 ? -17.998 10.689 8.106 1.00 89.75 104 HIS A CA 1
ATOM 825 C C . HIS A 1 104 ? -17.359 12.026 7.726 1.00 89.75 104 HIS A C 1
ATOM 827 O O . HIS A 1 104 ? -17.228 12.329 6.539 1.00 89.75 104 HIS A O 1
ATOM 833 N N . ARG A 1 105 ? -16.987 12.854 8.708 1.00 88.69 105 ARG A N 1
ATOM 834 C CA . ARG A 1 105 ? -16.516 14.219 8.446 1.00 88.69 105 ARG A CA 1
ATOM 835 C C . ARG A 1 105 ? -15.012 14.302 8.220 1.00 88.69 105 ARG A C 1
ATOM 837 O O . ARG A 1 105 ? -14.586 15.125 7.406 1.00 88.69 105 ARG A O 1
ATOM 844 N N . TYR A 1 106 ? -14.241 13.476 8.925 1.00 89.19 106 TYR A N 1
ATOM 845 C CA . TYR A 1 106 ? -12.781 13.512 8.944 1.00 89.19 106 TYR A CA 1
ATOM 846 C C . TYR A 1 106 ? -12.153 12.110 8.797 1.00 89.19 106 TYR A C 1
ATOM 848 O O . TYR A 1 106 ? -11.324 11.716 9.615 1.00 89.19 106 TYR A O 1
ATOM 856 N N . PRO A 1 107 ? -12.487 11.345 7.739 1.00 87.44 107 PRO A N 1
ATOM 857 C CA . PRO A 1 107 ? -11.995 9.973 7.570 1.00 87.44 107 PRO A CA 1
ATOM 858 C C . PRO A 1 107 ? -10.461 9.860 7.497 1.00 87.44 107 PRO A C 1
ATOM 860 O O . PRO A 1 107 ? -9.912 8.809 7.801 1.00 87.44 107 PRO A O 1
ATOM 863 N N . GLN A 1 108 ? -9.763 10.933 7.108 1.00 85.44 108 GLN A N 1
ATOM 864 C CA . GLN A 1 108 ? -8.301 10.959 6.964 1.00 85.44 108 GLN A CA 1
ATOM 865 C C . GLN A 1 108 ? -7.542 11.287 8.260 1.00 85.44 108 GLN A C 1
ATOM 867 O O . GLN A 1 108 ? -6.329 11.113 8.294 1.00 85.44 108 GLN A O 1
ATOM 872 N N . SER A 1 109 ? -8.219 11.777 9.305 1.00 87.19 109 SER A N 1
ATOM 873 C CA . SER A 1 109 ? -7.600 12.130 10.596 1.00 87.19 109 SER A CA 1
ATOM 874 C C . SER A 1 109 ? -8.071 11.225 11.737 1.00 87.19 109 SER A C 1
ATOM 876 O O . SER A 1 109 ? -8.014 11.614 12.906 1.00 87.19 109 SER A O 1
ATOM 878 N N . LEU A 1 110 ? -8.588 10.040 11.406 1.00 91.50 110 LEU A N 1
ATOM 879 C CA . LEU A 1 110 ? -9.025 9.065 12.396 1.00 91.50 110 LEU A CA 1
ATOM 880 C C . LEU A 1 110 ? -7.827 8.400 13.067 1.00 91.50 110 LEU A C 1
ATOM 882 O O . LEU A 1 110 ? -6.854 8.028 12.418 1.00 91.50 110 LEU A O 1
ATOM 886 N N . ASP A 1 111 ? -7.952 8.194 14.371 1.00 91.75 111 ASP A N 1
ATOM 887 C CA . ASP A 1 111 ? -6.969 7.481 15.174 1.00 91.75 111 ASP A CA 1
ATOM 888 C C . ASP A 1 111 ? -7.166 5.963 15.030 1.00 91.75 111 ASP A C 1
ATOM 890 O O . ASP A 1 111 ? -8.024 5.356 15.675 1.00 91.75 111 ASP A O 1
ATOM 894 N N . LEU A 1 112 ? -6.379 5.335 14.157 1.00 90.94 112 LEU A N 1
ATOM 895 C CA . LEU A 1 112 ? -6.500 3.907 13.851 1.00 90.94 112 LEU A CA 1
ATOM 896 C C . LEU A 1 112 ? -5.982 2.989 14.973 1.00 90.94 112 LEU A C 1
ATOM 898 O O . LEU A 1 112 ? -6.208 1.775 14.911 1.00 90.94 112 LEU A O 1
ATOM 902 N N . SER A 1 113 ? -5.392 3.545 16.041 1.00 90.25 113 SER A N 1
ATOM 903 C CA . SER A 1 113 ? -5.164 2.795 17.283 1.00 90.25 113 SER A CA 1
ATOM 904 C C . SER A 1 113 ? -6.488 2.322 17.891 1.00 90.25 113 SER A C 1
ATOM 906 O O . SER A 1 113 ? -6.558 1.230 18.453 1.00 90.25 113 SER A O 1
ATOM 908 N N . GLN A 1 114 ? -7.586 3.064 17.691 1.00 93.06 114 GLN A N 1
ATOM 909 C CA . GLN A 1 114 ? -8.896 2.677 18.204 1.00 93.06 114 GLN A CA 1
ATOM 910 C C . GLN A 1 114 ? -9.528 1.571 17.341 1.00 93.06 114 GLN A C 1
ATOM 912 O O . GLN A 1 114 ? -9.710 1.760 16.129 1.00 93.06 114 GLN A O 1
ATOM 917 N N . PRO A 1 115 ? -9.966 0.440 17.935 1.00 93.50 115 PRO A N 1
ATOM 918 C CA . PRO A 1 115 ? -10.561 -0.672 17.187 1.00 93.50 115 PRO A CA 1
ATOM 919 C C . PRO A 1 115 ? -11.775 -0.276 16.336 1.00 93.50 115 PRO A C 1
ATOM 921 O O . PRO A 1 115 ? -11.990 -0.824 15.255 1.00 93.50 115 PRO A O 1
ATOM 924 N N . VAL A 1 116 ? -12.569 0.698 16.793 1.00 95.31 116 VAL A N 1
ATOM 925 C CA . VAL A 1 116 ? -13.759 1.171 16.071 1.00 95.31 116 VAL A CA 1
ATOM 926 C C . VAL A 1 116 ? -13.405 1.882 14.762 1.00 95.31 116 VAL A C 1
ATOM 928 O O . VAL A 1 116 ? -13.982 1.565 13.720 1.00 95.31 116 VAL A O 1
ATOM 931 N N . TYR A 1 117 ? -12.411 2.776 14.783 1.00 95.00 117 TYR A N 1
ATOM 932 C CA . TYR A 1 117 ? -11.944 3.487 13.593 1.00 95.00 117 TYR A CA 1
ATOM 933 C C . TYR A 1 117 ? -11.200 2.559 12.639 1.00 95.00 117 TYR A C 1
ATOM 935 O O . TYR A 1 117 ? -11.441 2.603 11.436 1.00 95.00 117 TYR A O 1
ATOM 943 N N . ARG A 1 118 ? -10.382 1.646 13.165 1.00 93.69 118 ARG A N 1
ATOM 944 C CA . ARG A 1 118 ? -9.703 0.613 12.371 1.00 93.69 118 ARG A CA 1
ATOM 945 C C . ARG A 1 118 ? -10.684 -0.322 11.668 1.00 93.69 118 ARG A C 1
ATOM 947 O O . ARG A 1 118 ? -10.529 -0.593 10.481 1.00 93.69 118 ARG A O 1
ATOM 954 N N . ASN A 1 119 ? -11.745 -0.751 12.353 1.00 93.62 119 ASN A N 1
ATOM 955 C CA . ASN A 1 119 ? -12.807 -1.555 11.744 1.00 93.62 119 ASN A CA 1
ATOM 956 C C . ASN A 1 119 ? -13.570 -0.794 10.657 1.00 93.62 119 ASN A C 1
ATOM 958 O O . ASN A 1 119 ? -13.931 -1.388 9.642 1.00 93.62 119 ASN A O 1
ATOM 962 N N . PHE A 1 120 ? -13.821 0.498 10.861 1.00 94.19 120 PHE A N 1
ATOM 963 C CA . PHE A 1 120 ? -14.425 1.351 9.843 1.00 94.19 120 PHE A CA 1
ATOM 964 C C . PHE A 1 120 ? -13.514 1.509 8.621 1.00 94.19 120 PHE A C 1
ATOM 966 O O . PHE A 1 120 ? -13.963 1.275 7.502 1.00 94.19 120 PHE A O 1
ATOM 973 N N . ALA A 1 121 ? -12.231 1.818 8.831 1.00 94.19 121 ALA A N 1
ATOM 974 C CA . ALA A 1 121 ? -11.242 1.946 7.764 1.00 94.19 121 ALA A CA 1
ATOM 975 C C . ALA A 1 121 ? -11.106 0.646 6.957 1.00 94.19 121 ALA A C 1
ATOM 977 O O . ALA A 1 121 ? -11.133 0.688 5.730 1.00 94.19 121 ALA A O 1
ATOM 978 N N . ARG A 1 122 ? -11.077 -0.510 7.635 1.00 94.88 122 ARG A N 1
ATOM 979 C CA . ARG A 1 122 ? -11.095 -1.828 6.987 1.00 94.88 122 ARG A CA 1
ATOM 980 C C . ARG A 1 122 ? -12.314 -2.004 6.087 1.00 94.88 122 ARG A C 1
ATOM 982 O O . ARG A 1 122 ? -12.159 -2.356 4.928 1.00 94.88 122 ARG A O 1
ATOM 989 N N . LYS A 1 123 ? -13.520 -1.728 6.594 1.00 94.88 123 LYS A N 1
ATOM 990 C CA . LYS A 1 123 ? -14.757 -1.852 5.803 1.00 94.88 123 LYS A CA 1
ATOM 991 C C . LYS A 1 123 ? -14.771 -0.911 4.600 1.00 94.88 123 LYS A C 1
ATOM 993 O O . LYS A 1 123 ? -15.251 -1.288 3.537 1.00 94.88 123 LYS A O 1
ATOM 998 N N . GLN A 1 124 ? -14.257 0.307 4.765 1.00 94.31 124 GLN A N 1
ATOM 999 C CA . GLN A 1 124 ? -14.151 1.276 3.677 1.00 94.31 124 GLN A CA 1
ATOM 1000 C C . GLN A 1 124 ? -13.177 0.794 2.593 1.00 94.31 124 GLN A C 1
ATOM 1002 O O . GLN A 1 124 ? -13.473 0.908 1.404 1.00 94.31 124 GLN A O 1
ATOM 1007 N N . TRP A 1 125 ? -12.042 0.229 3.006 1.00 96.12 125 TRP A N 1
ATOM 1008 C CA . TRP A 1 125 ? -11.060 -0.371 2.111 1.00 96.12 125 TRP A CA 1
ATOM 1009 C C . TRP A 1 125 ? -11.636 -1.588 1.374 1.00 96.12 125 TRP A C 1
ATOM 1011 O O . TRP A 1 125 ? -11.624 -1.615 0.145 1.00 96.12 125 TRP A O 1
ATOM 1021 N N . GLU A 1 126 ? -12.235 -2.536 2.098 1.00 96.69 126 GLU A N 1
ATOM 1022 C CA . GLU A 1 126 ? -12.893 -3.727 1.539 1.00 96.69 126 GLU A CA 1
ATOM 1023 C C . GLU A 1 126 ? -14.020 -3.369 0.559 1.00 96.69 126 GLU A C 1
ATOM 1025 O O . GLU A 1 126 ? -14.203 -4.041 -0.455 1.00 96.69 126 GLU A O 1
ATOM 1030 N N . GLY A 1 127 ? -14.766 -2.297 0.841 1.00 96.75 127 GLY A N 1
ATOM 1031 C CA . GLY A 1 127 ? 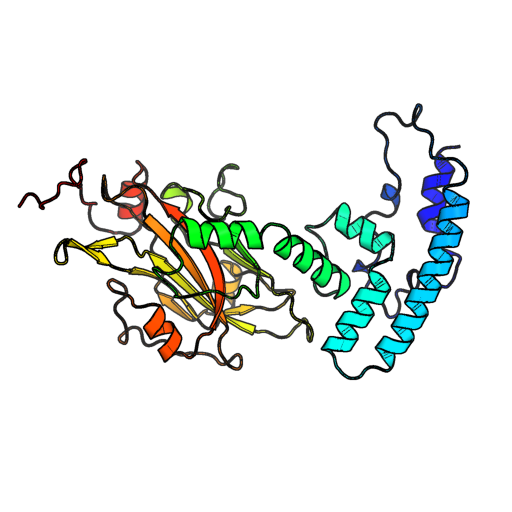-15.892 -1.856 0.023 1.00 96.75 127 GLY A CA 1
ATOM 1032 C C . GLY A 1 127 ? -15.511 -1.149 -1.280 1.00 96.75 127 GLY A C 1
ATOM 1033 O O . GLY A 1 127 ? -16.368 -1.022 -2.154 1.00 96.75 127 GLY A O 1
ATOM 1034 N N . HIS A 1 128 ? -14.268 -0.674 -1.431 1.00 96.50 128 HIS A N 1
ATOM 1035 C CA . HIS A 1 128 ? -13.858 0.089 -2.614 1.00 96.50 128 HIS A CA 1
ATOM 1036 C C . HIS A 1 128 ? -12.396 -0.140 -3.014 1.00 96.50 128 HIS A C 1
ATOM 1038 O O . HIS A 1 128 ? -12.139 -0.756 -4.048 1.00 96.50 128 HIS A O 1
ATOM 1044 N N . ASP A 1 129 ? -11.438 0.350 -2.223 1.00 96.25 129 ASP A N 1
ATOM 1045 C CA . ASP A 1 129 ? -10.017 0.411 -2.602 1.00 96.25 129 ASP A CA 1
ATOM 1046 C C . ASP A 1 129 ? -9.437 -0.989 -2.878 1.00 96.25 129 ASP A C 1
ATOM 1048 O O . ASP A 1 129 ? -8.736 -1.190 -3.873 1.00 96.25 129 ASP A O 1
ATOM 1052 N N . LEU A 1 130 ? -9.815 -1.984 -2.069 1.00 97.62 130 LEU A N 1
ATOM 1053 C CA . LEU A 1 130 ? -9.463 -3.389 -2.271 1.00 97.62 130 LEU A CA 1
ATOM 1054 C C . LEU A 1 130 ? -9.998 -3.932 -3.605 1.00 97.62 130 LEU A C 1
ATOM 1056 O O . LEU A 1 130 ? -9.280 -4.618 -4.333 1.00 97.62 130 LEU A O 1
ATOM 1060 N N . LEU A 1 131 ? -11.251 -3.619 -3.947 1.00 97.94 131 LEU A N 1
ATOM 1061 C CA . LEU A 1 131 ? -11.880 -4.078 -5.189 1.00 97.94 131 LEU A CA 1
ATOM 1062 C C . LEU A 1 131 ? -11.195 -3.465 -6.413 1.00 97.94 131 LEU A C 1
ATOM 1064 O O . LEU A 1 131 ? -10.959 -4.163 -7.400 1.00 97.94 131 LEU A O 1
ATOM 1068 N N . VAL A 1 132 ? -10.839 -2.179 -6.336 1.00 98.19 132 VAL A N 1
ATOM 1069 C CA . VAL A 1 132 ? -10.078 -1.490 -7.387 1.00 98.19 132 VAL A CA 1
ATOM 1070 C C . VAL A 1 132 ? -8.703 -2.130 -7.551 1.00 98.19 132 VAL A C 1
ATOM 1072 O O . VAL A 1 132 ? -8.317 -2.448 -8.677 1.00 98.19 132 VAL A O 1
ATOM 1075 N N . LEU A 1 133 ? -7.981 -2.374 -6.453 1.00 98.31 133 LEU A N 1
ATOM 1076 C CA . LEU A 1 133 ? -6.678 -3.037 -6.490 1.00 98.31 133 LEU A CA 1
ATOM 1077 C C . LEU A 1 133 ? -6.779 -4.417 -7.150 1.00 98.31 133 LEU A C 1
ATOM 1079 O O . LEU A 1 133 ? -6.089 -4.672 -8.137 1.00 98.31 133 LEU A O 1
ATOM 1083 N N . MET A 1 134 ? -7.668 -5.284 -6.659 1.00 98.25 134 MET A N 1
ATOM 1084 C CA . MET A 1 134 ? -7.818 -6.647 -7.179 1.00 98.25 134 MET A CA 1
ATOM 1085 C C . MET A 1 134 ? -8.242 -6.658 -8.649 1.00 98.25 134 MET A C 1
ATOM 1087 O O . MET A 1 134 ? -7.686 -7.420 -9.441 1.00 98.25 134 MET A O 1
ATOM 1091 N N . GLN A 1 135 ? -9.153 -5.763 -9.049 1.00 98.12 135 GLN A N 1
ATOM 1092 C CA . GLN A 1 135 ? -9.516 -5.590 -10.455 1.00 98.12 135 GLN A CA 1
ATOM 1093 C C . GLN A 1 135 ? -8.284 -5.256 -11.307 1.00 98.12 135 GLN A C 1
ATOM 1095 O O . GLN A 1 135 ? -8.126 -5.804 -12.398 1.00 98.12 135 GLN A O 1
ATOM 1100 N N . ARG A 1 136 ? -7.416 -4.354 -10.838 1.00 98.38 136 ARG A N 1
ATOM 1101 C CA . ARG A 1 136 ? -6.238 -3.906 -11.592 1.00 98.38 136 ARG A CA 1
ATOM 1102 C C . ARG A 1 136 ? -5.158 -4.974 -11.664 1.00 98.38 136 ARG A C 1
ATOM 1104 O O . ARG A 1 136 ? -4.599 -5.153 -12.743 1.00 98.38 136 ARG A O 1
ATOM 1111 N N . LEU A 1 137 ? -4.910 -5.711 -10.583 1.00 98.31 137 LEU A N 1
ATOM 1112 C CA . LEU A 1 137 ? -3.958 -6.824 -10.584 1.00 98.31 137 LEU A CA 1
ATOM 1113 C C . LEU A 1 137 ? -4.361 -7.913 -11.590 1.00 98.31 137 LEU A C 1
ATOM 1115 O O . LEU A 1 137 ? -3.505 -8.395 -12.331 1.00 98.31 137 LEU A O 1
ATOM 1119 N N . GLU A 1 138 ? -5.654 -8.233 -11.674 1.00 98.00 138 GLU A N 1
ATOM 1120 C CA . GLU A 1 138 ? -6.189 -9.243 -12.596 1.00 98.00 138 GLU A CA 1
ATOM 1121 C C . GLU A 1 138 ? -6.239 -8.749 -14.053 1.00 98.00 138 GLU A C 1
ATOM 1123 O O . GLU A 1 138 ? -5.786 -9.430 -14.976 1.00 98.00 138 GLU A O 1
ATOM 1128 N N . GLN A 1 139 ? -6.764 -7.540 -14.292 1.00 98.06 139 GLN A N 1
ATOM 1129 C CA . GLN A 1 139 ? -6.881 -6.975 -15.644 1.00 98.06 139 GLN A CA 1
ATOM 1130 C C . GLN A 1 139 ? -5.518 -6.729 -16.286 1.00 98.06 139 GLN A C 1
ATOM 1132 O O . GLN A 1 139 ? -5.345 -6.968 -17.481 1.00 98.06 139 GLN A O 1
ATOM 1137 N N . LEU A 1 140 ? -4.554 -6.248 -15.498 1.00 97.94 140 LEU A N 1
ATOM 1138 C CA . LEU A 1 140 ? -3.192 -6.003 -15.958 1.00 97.94 140 LEU A CA 1
ATOM 1139 C C . LEU A 1 140 ? -2.322 -7.256 -15.896 1.00 97.94 140 LEU A C 1
ATOM 1141 O O . LEU A 1 140 ? -1.140 -7.150 -16.197 1.00 97.94 140 LEU A O 1
ATOM 1145 N N . LYS A 1 141 ? -2.871 -8.415 -15.513 1.00 97.94 141 LYS A N 1
ATOM 1146 C CA . LYS A 1 141 ? -2.160 -9.696 -15.407 1.00 97.94 141 LYS A CA 1
ATOM 1147 C C . LYS A 1 141 ? -0.935 -9.671 -14.498 1.00 97.94 141 LYS A C 1
ATOM 1149 O O . LYS A 1 141 ? -0.044 -10.494 -14.643 1.00 97.94 141 LYS A O 1
ATOM 1154 N N . VAL A 1 142 ? -0.895 -8.748 -13.534 1.00 98.19 142 VAL A N 1
ATOM 1155 C CA . VAL A 1 142 ? 0.131 -8.756 -12.477 1.00 98.19 142 VAL A CA 1
ATOM 1156 C C . VAL A 1 142 ? 0.072 -10.092 -11.741 1.00 98.19 142 VAL A C 1
ATOM 1158 O O . VAL A 1 142 ? 1.103 -10.715 -11.491 1.00 98.19 142 VAL A O 1
ATOM 1161 N N . ILE A 1 143 ? -1.156 -10.544 -11.483 1.00 97.69 143 ILE A N 1
ATOM 1162 C CA . ILE A 1 143 ? -1.490 -11.933 -11.201 1.00 97.69 143 ILE A CA 1
ATOM 1163 C C . ILE A 1 143 ? -2.063 -12.506 -12.511 1.00 97.69 143 ILE A C 1
ATOM 1165 O O . ILE A 1 143 ? -2.990 -11.910 -13.064 1.00 97.69 143 ILE A O 1
ATOM 1169 N N . PRO A 1 144 ? -1.527 -13.608 -13.060 1.00 97.31 144 PRO A N 1
ATOM 1170 C CA . PRO A 1 144 ? -0.540 -14.496 -12.452 1.00 97.31 144 PRO A CA 1
ATOM 1171 C C . PRO A 1 144 ? 0.925 -14.166 -12.787 1.00 97.31 144 PRO A C 1
ATOM 1173 O O . PRO A 1 144 ? 1.797 -14.834 -12.243 1.00 97.31 144 PRO A O 1
ATOM 1176 N N . ASP A 1 145 ? 1.238 -13.218 -13.678 1.00 97.75 145 ASP A N 1
ATOM 1177 C CA . ASP A 1 145 ? 2.574 -13.138 -14.305 1.00 97.75 145 ASP A CA 1
ATOM 1178 C C . ASP A 1 145 ? 3.732 -12.966 -13.307 1.00 97.75 145 ASP A C 1
ATOM 1180 O O . ASP A 1 145 ? 4.818 -13.490 -13.535 1.00 97.75 145 ASP A O 1
ATOM 1184 N N . THR A 1 146 ? 3.503 -12.272 -12.187 1.00 97.94 146 THR A N 1
ATOM 1185 C CA . THR A 1 146 ? 4.505 -12.100 -11.122 1.00 97.94 146 THR A CA 1
ATOM 1186 C C . THR A 1 146 ? 4.290 -13.124 -10.006 1.00 97.94 146 THR A C 1
ATOM 1188 O O . THR A 1 146 ? 4.951 -14.162 -9.971 1.00 97.94 146 THR A O 1
ATOM 1191 N N . MET A 1 147 ? 3.312 -12.890 -9.132 1.00 97.81 147 MET A N 1
ATOM 1192 C CA . MET A 1 147 ? 2.891 -13.835 -8.098 1.00 97.81 147 MET A CA 1
ATOM 1193 C C . MET A 1 147 ? 1.628 -14.595 -8.525 1.00 97.81 147 MET A C 1
ATOM 1195 O O . MET A 1 147 ? 0.771 -14.032 -9.208 1.00 97.81 147 MET A O 1
ATOM 1199 N N . PRO A 1 148 ? 1.473 -15.864 -8.104 1.00 96.81 148 PRO A N 1
ATOM 1200 C CA . PRO A 1 148 ? 0.341 -16.696 -8.510 1.00 96.81 148 PRO A CA 1
ATOM 1201 C C . PRO A 1 148 ? -0.999 -16.239 -7.922 1.00 96.81 148 PRO A C 1
ATOM 1203 O O . PRO A 1 148 ? -2.039 -16.458 -8.535 1.00 96.81 148 PRO A O 1
ATOM 1206 N N . THR A 1 149 ? -0.993 -15.640 -6.731 1.00 96.81 149 THR A N 1
ATOM 1207 C CA . THR A 1 149 ? -2.192 -15.155 -6.041 1.00 96.81 149 THR A CA 1
ATOM 1208 C C . THR A 1 149 ? -1.814 -14.090 -5.013 1.00 96.81 149 THR A C 1
ATOM 1210 O O . THR A 1 149 ? -0.639 -13.927 -4.681 1.00 96.81 149 THR A O 1
ATOM 1213 N N . LEU A 1 150 ? -2.816 -13.383 -4.497 1.00 97.00 150 LEU A N 1
ATOM 1214 C CA . LEU A 1 150 ? -2.699 -12.461 -3.378 1.00 97.00 150 LEU A CA 1
ATOM 1215 C C . LEU A 1 150 ? -3.953 -12.586 -2.514 1.00 97.00 150 LEU A C 1
ATOM 1217 O O . LEU A 1 150 ? -5.070 -12.537 -3.029 1.00 97.00 150 LEU A O 1
ATOM 1221 N N . VAL A 1 151 ? -3.758 -12.689 -1.202 1.00 95.88 151 VAL A N 1
ATOM 1222 C CA . VAL A 1 151 ? -4.816 -12.483 -0.207 1.00 95.88 151 VAL A CA 1
ATOM 1223 C C . VAL A 1 151 ? -4.487 -11.173 0.505 1.00 95.88 151 VAL A C 1
ATOM 1225 O O . VAL A 1 151 ? -3.665 -11.183 1.422 1.00 95.88 151 VAL A O 1
ATOM 1228 N N . PRO A 1 152 ? -5.049 -10.031 0.066 1.00 94.81 152 PRO A N 1
ATOM 1229 C CA . PRO A 1 152 ? -4.713 -8.743 0.655 1.00 94.81 152 PRO A CA 1
ATOM 1230 C C . PRO A 1 152 ? -5.109 -8.713 2.133 1.00 94.81 152 PRO A C 1
ATOM 1232 O O . PRO A 1 152 ? -6.273 -8.919 2.472 1.00 94.81 152 PRO A O 1
ATOM 1235 N N . LYS A 1 153 ? -4.140 -8.446 3.010 1.00 94.62 153 LYS A N 1
ATOM 1236 C CA . LYS A 1 153 ? -4.348 -8.246 4.456 1.00 94.62 153 LYS A CA 1
ATOM 1237 C C . LYS A 1 153 ? -4.126 -6.793 4.873 1.00 94.62 153 LYS A C 1
ATOM 1239 O O . LYS A 1 153 ? -4.575 -6.379 5.941 1.00 94.62 153 LYS A O 1
ATOM 1244 N N . VAL A 1 154 ? -3.417 -6.034 4.041 1.00 95.94 154 VAL A N 1
ATOM 1245 C CA . VAL A 1 154 ? -3.045 -4.645 4.304 1.00 95.94 154 VAL A CA 1
ATOM 1246 C C . VAL A 1 154 ? -3.339 -3.777 3.087 1.00 95.94 154 VAL A C 1
ATOM 1248 O O . VAL A 1 154 ? -3.230 -4.227 1.944 1.00 95.94 154 VAL A O 1
ATOM 1251 N N . ASP A 1 155 ? -3.703 -2.527 3.342 1.00 97.25 155 ASP A N 1
ATOM 1252 C CA . ASP A 1 155 ? -3.864 -1.512 2.311 1.00 97.25 155 ASP A CA 1
ATOM 1253 C C . ASP A 1 155 ? -2.505 -0.870 2.009 1.00 97.25 155 ASP A C 1
ATOM 1255 O O . ASP A 1 155 ? -1.806 -0.424 2.921 1.00 97.25 155 ASP A O 1
ATOM 1259 N N . VAL A 1 156 ? -2.123 -0.845 0.731 1.00 98.12 156 VAL A N 1
ATOM 1260 C CA . VAL A 1 156 ? -0.831 -0.325 0.271 1.00 98.12 156 VAL A CA 1
ATOM 1261 C C . VAL A 1 156 ? -1.070 0.866 -0.642 1.00 98.12 156 VAL A C 1
ATOM 1263 O O . VAL A 1 156 ? -1.547 0.724 -1.773 1.00 98.12 156 VAL A O 1
ATOM 1266 N N . LYS A 1 157 ? -0.680 2.051 -0.172 1.00 97.62 157 LYS A N 1
ATOM 1267 C CA . LYS A 1 157 ? -0.750 3.297 -0.940 1.00 97.62 157 LYS A CA 1
ATOM 1268 C C . LYS A 1 157 ? 0.646 3.802 -1.233 1.00 97.62 157 LYS A C 1
ATOM 1270 O O . LYS A 1 157 ? 1.525 3.755 -0.377 1.00 97.62 157 LYS A O 1
ATOM 1275 N N . ILE A 1 158 ? 0.839 4.310 -2.444 1.00 97.69 158 ILE A N 1
ATOM 1276 C CA . ILE A 1 158 ? 2.120 4.872 -2.861 1.00 97.69 158 ILE A CA 1
ATOM 1277 C C . ILE A 1 158 ? 1.953 6.299 -3.349 1.00 97.69 158 ILE A C 1
ATOM 1279 O O . ILE A 1 158 ? 0.917 6.659 -3.911 1.00 97.69 158 ILE A O 1
ATOM 1283 N N . LYS A 1 159 ? 2.984 7.109 -3.142 1.00 96.62 159 LYS A N 1
ATOM 1284 C CA . LYS A 1 159 ? 3.101 8.444 -3.727 1.00 96.62 159 LYS A CA 1
ATOM 1285 C C . LYS A 1 159 ? 4.559 8.761 -4.014 1.00 96.62 159 LYS A C 1
ATOM 1287 O O . LYS A 1 159 ? 5.457 8.189 -3.401 1.00 96.62 159 LYS A O 1
ATOM 1292 N N . PHE A 1 160 ? 4.784 9.722 -4.892 1.00 96.31 160 PHE A N 1
ATOM 1293 C CA . PHE A 1 160 ? 6.115 10.156 -5.297 1.00 96.31 160 PHE A CA 1
ATOM 1294 C C . PHE A 1 160 ? 6.325 11.606 -4.837 1.00 96.31 160 PHE A C 1
ATOM 1296 O O . PHE A 1 160 ? 5.931 12.539 -5.538 1.00 96.31 160 PHE A O 1
ATOM 1303 N N . PRO A 1 161 ? 6.861 11.825 -3.618 1.00 93.75 161 PRO A N 1
ATOM 1304 C CA . PRO A 1 161 ? 6.839 13.135 -2.958 1.00 93.75 161 PRO A CA 1
ATOM 1305 C C . PRO A 1 161 ? 7.759 14.176 -3.604 1.00 93.75 161 PRO A C 1
ATOM 1307 O O . PRO A 1 161 ? 7.623 15.362 -3.316 1.00 93.75 161 PRO A O 1
ATOM 1310 N N . HIS A 1 162 ? 8.694 13.761 -4.465 1.00 93.38 162 HIS A N 1
ATOM 1311 C CA . HIS A 1 162 ? 9.556 14.681 -5.210 1.00 93.38 162 HIS A CA 1
ATOM 1312 C C . HIS A 1 162 ? 8.789 15.472 -6.274 1.00 93.38 162 HIS A C 1
ATOM 1314 O O . HIS A 1 162 ? 9.275 16.498 -6.753 1.00 93.38 162 HIS A O 1
ATOM 1320 N N . ASN A 1 163 ? 7.583 15.026 -6.629 1.00 93.38 163 ASN A N 1
ATOM 1321 C CA . ASN A 1 163 ? 6.697 15.757 -7.518 1.00 93.38 163 ASN A CA 1
ATOM 1322 C C . ASN A 1 163 ? 6.060 16.947 -6.796 1.00 93.38 163 ASN A C 1
ATOM 1324 O O . ASN A 1 163 ? 5.297 16.790 -5.845 1.00 93.38 163 ASN A O 1
ATOM 1328 N N . THR A 1 164 ? 6.315 18.150 -7.305 1.00 89.00 164 THR A N 1
ATOM 1329 C CA . THR A 1 164 ? 5.736 19.395 -6.775 1.00 89.00 164 THR A CA 1
ATOM 1330 C C . THR A 1 164 ? 4.436 19.800 -7.470 1.00 89.00 164 THR A C 1
ATOM 1332 O O . THR A 1 164 ? 3.683 20.622 -6.952 1.00 89.00 164 THR A O 1
ATOM 1335 N N . THR A 1 165 ? 4.154 19.241 -8.649 1.00 89.50 165 THR A N 1
ATOM 1336 C CA . THR A 1 165 ? 2.939 19.529 -9.419 1.00 89.50 165 THR A CA 1
ATOM 1337 C C . THR A 1 165 ? 1.745 18.772 -8.846 1.00 89.50 165 THR A C 1
ATOM 1339 O O . THR A 1 165 ? 1.841 17.574 -8.587 1.00 89.50 165 THR A O 1
ATOM 1342 N N . SER A 1 166 ? 0.598 19.448 -8.723 1.00 89.44 166 SER A N 1
ATOM 1343 C CA . SER A 1 166 ? -0.627 18.890 -8.130 1.00 89.44 166 SER A CA 1
ATOM 1344 C C . SER A 1 166 ? -1.145 17.624 -8.817 1.00 89.44 166 SER A C 1
ATOM 1346 O O . SER A 1 166 ? -1.834 16.831 -8.187 1.00 89.44 166 SER A O 1
ATOM 1348 N N . GLU A 1 167 ? -0.816 17.433 -10.096 1.00 89.69 167 GLU A N 1
ATOM 1349 C CA . GLU A 1 167 ? -1.168 16.242 -10.877 1.00 89.69 167 GLU A CA 1
ATOM 1350 C C . GLU A 1 167 ? -0.476 14.968 -10.362 1.00 89.69 167 GLU A C 1
ATOM 1352 O O . GLU A 1 167 ? -1.082 13.905 -10.372 1.00 89.69 167 GLU A O 1
ATOM 1357 N N . PHE A 1 168 ? 0.756 15.075 -9.850 1.00 90.75 168 PHE A N 1
ATOM 1358 C CA . PHE A 1 168 ? 1.586 13.921 -9.469 1.00 90.75 168 PHE A CA 1
ATOM 1359 C C . PHE A 1 168 ? 1.975 13.902 -7.981 1.00 90.75 168 PHE A C 1
ATOM 1361 O O . PHE A 1 168 ? 2.755 13.049 -7.557 1.00 90.75 168 PHE A O 1
ATOM 1368 N N . SER A 1 169 ? 1.458 14.841 -7.180 1.00 91.62 169 SER A N 1
ATOM 1369 C CA . SER A 1 169 ? 1.748 14.948 -5.741 1.00 91.62 169 SER A CA 1
ATOM 1370 C C . SER A 1 169 ? 0.847 14.068 -4.860 1.00 91.62 169 SER A C 1
ATOM 1372 O O . SER A 1 169 ? 1.077 13.952 -3.656 1.00 91.62 169 SER A O 1
ATOM 1374 N N . GLY A 1 170 ? -0.228 13.518 -5.431 1.00 94.06 170 GLY A N 1
ATOM 1375 C CA . GLY A 1 170 ? -1.222 12.711 -4.724 1.00 94.06 170 GLY A CA 1
ATOM 1376 C C . GLY A 1 170 ? -0.814 11.251 -4.511 1.00 94.06 170 GLY A C 1
ATOM 1377 O O . GLY A 1 170 ? 0.237 10.796 -4.960 1.00 94.06 170 GLY A O 1
ATOM 1378 N N . TRP A 1 171 ? -1.682 10.508 -3.821 1.00 96.00 171 TRP A N 1
ATOM 1379 C CA . TRP A 1 171 ? -1.614 9.047 -3.781 1.00 96.00 171 TRP A CA 1
ATOM 1380 C C . TRP A 1 171 ? -1.993 8.478 -5.148 1.00 96.00 171 TRP A C 1
ATOM 1382 O O . TRP A 1 171 ? -2.999 8.887 -5.726 1.00 96.00 171 TRP A O 1
ATOM 1392 N N . ILE A 1 172 ? -1.192 7.540 -5.643 1.00 97.25 172 ILE A N 1
ATOM 1393 C CA . ILE A 1 172 ? -1.364 6.950 -6.969 1.00 97.25 172 ILE A CA 1
ATOM 1394 C C . ILE A 1 172 ? -2.532 5.971 -6.962 1.00 97.25 172 ILE A C 1
ATOM 1396 O O . ILE A 1 172 ? -2.705 5.184 -6.026 1.00 97.25 172 ILE A O 1
ATOM 1400 N N . THR A 1 173 ? -3.328 6.009 -8.029 1.00 97.06 173 THR A N 1
ATOM 1401 C CA . THR A 1 173 ? -4.389 5.022 -8.230 1.00 97.06 173 THR A CA 1
ATOM 1402 C C . THR A 1 173 ? -3.799 3.748 -8.846 1.00 97.06 173 THR A C 1
ATOM 1404 O O . THR A 1 173 ? -3.055 3.839 -9.827 1.00 97.06 173 THR A O 1
ATOM 1407 N N . PRO A 1 174 ? -4.159 2.541 -8.367 1.00 98.38 174 PRO A N 1
ATOM 1408 C CA . PRO A 1 174 ? -3.658 1.306 -8.957 1.00 98.38 174 PRO A CA 1
ATOM 1409 C C . PRO A 1 174 ? -3.892 1.228 -10.477 1.00 98.38 174 PRO A C 1
ATOM 1411 O O . PRO A 1 174 ? -5.008 1.383 -10.984 1.00 98.38 174 PRO A O 1
ATOM 1414 N N . GLY A 1 175 ? -2.819 0.957 -11.213 1.00 97.75 175 GLY A N 1
ATOM 1415 C CA . GLY A 1 175 ? -2.789 0.818 -12.666 1.00 97.75 175 GLY A CA 1
ATOM 1416 C C . GLY A 1 175 ? -2.694 2.135 -13.437 1.00 97.75 175 GLY A C 1
ATOM 1417 O O . GLY A 1 175 ? -2.815 2.116 -14.664 1.00 97.75 175 GLY A O 1
ATOM 1418 N N . GLU A 1 176 ? -2.488 3.267 -12.774 1.00 97.44 176 GLU A N 1
ATOM 1419 C CA . GLU A 1 176 ? -2.278 4.556 -13.433 1.00 97.44 176 GLU A CA 1
ATOM 1420 C C . GLU A 1 176 ? -1.030 4.542 -14.333 1.00 97.44 176 GLU A C 1
ATOM 1422 O O . GLU A 1 176 ? -0.060 3.836 -14.054 1.00 97.44 176 GLU A O 1
ATOM 1427 N N . ILE A 1 177 ? -1.079 5.268 -15.457 1.00 97.50 177 ILE A N 1
ATOM 1428 C CA . ILE A 1 177 ? 0.083 5.443 -16.337 1.00 97.50 177 ILE A CA 1
ATOM 1429 C C . ILE A 1 177 ? 0.797 6.712 -15.898 1.00 97.50 177 ILE A C 1
ATOM 1431 O O . ILE A 1 177 ? 0.230 7.796 -16.005 1.00 97.50 177 ILE A O 1
ATOM 1435 N N . LEU A 1 178 ? 2.036 6.571 -15.441 1.00 97.12 178 LEU A N 1
ATOM 1436 C CA . LEU A 1 178 ? 2.840 7.683 -14.955 1.00 97.12 178 LEU A CA 1
ATOM 1437 C C . LEU A 1 178 ? 4.008 7.960 -15.911 1.00 97.12 178 LEU A C 1
ATOM 1439 O O . LEU A 1 178 ? 4.628 7.013 -16.410 1.00 97.12 178 LEU A O 1
ATOM 1443 N N . PRO A 1 179 ? 4.328 9.238 -16.180 1.00 96.50 179 PRO A N 1
ATOM 1444 C CA . PRO A 1 179 ? 5.495 9.587 -16.976 1.00 96.50 179 PRO A CA 1
ATOM 1445 C C . PRO A 1 179 ? 6.787 9.286 -16.205 1.00 96.50 179 PRO A C 1
ATOM 1447 O O . PRO A 1 179 ? 6.819 9.343 -14.975 1.00 96.50 179 PRO A O 1
ATOM 1450 N N . ALA A 1 180 ? 7.880 9.017 -16.919 1.00 96.56 180 ALA A N 1
ATOM 1451 C CA . ALA A 1 180 ? 9.141 8.588 -16.314 1.00 96.56 180 ALA A CA 1
ATOM 1452 C C . ALA A 1 180 ? 9.704 9.601 -15.303 1.00 96.56 180 ALA A C 1
ATOM 1454 O O . ALA A 1 180 ? 10.252 9.200 -14.279 1.00 96.56 180 ALA A O 1
ATOM 1455 N N . PHE A 1 181 ? 9.526 10.908 -15.527 1.00 96.06 181 PHE A N 1
ATOM 1456 C CA . PHE A 1 181 ? 9.938 11.918 -14.546 1.00 96.06 181 PHE A CA 1
ATOM 1457 C C . PHE A 1 181 ? 9.148 11.852 -13.228 1.00 96.06 181 PHE A C 1
ATOM 1459 O O . PHE A 1 181 ? 9.702 12.156 -12.175 1.00 96.06 181 PHE A O 1
ATOM 1466 N N . ALA A 1 182 ? 7.866 11.471 -13.267 1.00 96.75 182 ALA A N 1
ATOM 1467 C CA . ALA A 1 182 ? 7.019 11.459 -12.075 1.00 96.75 182 ALA A CA 1
ATOM 1468 C C . ALA A 1 182 ? 7.390 10.316 -11.122 1.00 96.75 182 ALA A C 1
ATOM 1470 O O . ALA A 1 182 ? 7.109 10.387 -9.931 1.00 96.75 182 ALA A O 1
ATOM 1471 N N . VAL A 1 183 ? 8.060 9.286 -11.635 1.00 96.81 183 VAL A N 1
ATOM 1472 C CA . VAL A 1 183 ? 8.500 8.106 -10.879 1.00 96.81 183 VAL A CA 1
ATOM 1473 C C . VAL A 1 183 ? 10.020 7.952 -10.898 1.00 96.81 183 VAL A C 1
ATOM 1475 O O . VAL A 1 183 ? 10.550 6.867 -10.683 1.00 96.81 183 VAL A O 1
ATOM 1478 N N . SER A 1 184 ? 10.748 9.044 -11.148 1.00 96.38 184 SER A N 1
ATOM 1479 C CA . SER A 1 184 ? 12.211 9.043 -11.243 1.00 96.38 184 SER A CA 1
ATOM 1480 C C . SER A 1 184 ? 12.922 8.932 -9.894 1.00 96.38 184 SER A C 1
ATOM 1482 O O . SER A 1 184 ? 14.141 9.027 -9.861 1.00 96.38 184 SER A O 1
ATOM 1484 N N . GLN A 1 185 ? 12.202 8.813 -8.781 1.00 95.00 185 GLN A N 1
ATOM 1485 C CA . GLN A 1 185 ? 12.742 8.608 -7.436 1.00 95.00 185 GLN A CA 1
ATOM 1486 C C . GLN A 1 185 ? 11.901 7.545 -6.712 1.00 95.00 185 GLN A C 1
ATOM 1488 O O . GLN A 1 185 ? 10.766 7.303 -7.137 1.00 95.00 185 GLN A O 1
ATOM 1493 N N . PRO A 1 186 ? 12.428 6.911 -5.646 1.00 94.44 186 PRO A N 1
ATOM 1494 C CA . PRO A 1 186 ? 11.693 5.889 -4.912 1.00 94.44 186 PRO A CA 1
ATOM 1495 C C . PRO A 1 186 ? 10.343 6.405 -4.383 1.00 94.44 186 PRO A C 1
ATOM 1497 O O . PRO A 1 186 ? 10.253 7.561 -3.953 1.00 94.44 186 PRO A O 1
ATOM 1500 N N . PRO A 1 187 ? 9.293 5.565 -4.370 1.00 96.00 187 PRO A N 1
ATOM 1501 C CA . PRO A 1 187 ? 8.013 5.942 -3.792 1.00 96.00 187 PRO A CA 1
ATOM 1502 C C . PRO A 1 187 ? 8.080 5.998 -2.262 1.00 96.00 187 PRO A C 1
ATOM 1504 O O . PRO A 1 187 ? 8.794 5.230 -1.620 1.00 96.00 187 PRO A O 1
ATOM 1507 N N . VAL A 1 188 ? 7.238 6.845 -1.674 1.00 96.56 188 VAL A N 1
ATOM 1508 C CA . VAL A 1 188 ? 6.796 6.693 -0.284 1.00 96.56 188 VAL A CA 1
ATOM 1509 C C . VAL A 1 188 ? 5.687 5.655 -0.260 1.00 96.56 188 VAL A C 1
ATOM 1511 O O . VAL A 1 188 ? 4.736 5.758 -1.040 1.00 96.56 188 VAL A O 1
ATOM 1514 N N . ILE A 1 189 ? 5.798 4.683 0.641 1.00 97.44 189 ILE A N 1
ATOM 1515 C CA . ILE A 1 189 ? 4.856 3.566 0.751 1.00 97.44 189 ILE A CA 1
ATOM 1516 C C . ILE A 1 189 ? 4.168 3.653 2.107 1.00 97.44 189 ILE A C 1
ATOM 1518 O O . ILE A 1 189 ? 4.822 3.583 3.141 1.00 97.44 189 ILE A O 1
ATOM 1522 N N . GLN A 1 190 ? 2.848 3.787 2.111 1.00 96.69 190 GLN A N 1
ATOM 1523 C CA . GLN A 1 190 ? 2.030 3.679 3.311 1.00 96.69 190 GLN A CA 1
ATOM 1524 C C . GLN A 1 190 ? 1.379 2.300 3.351 1.00 96.69 190 GLN A C 1
AT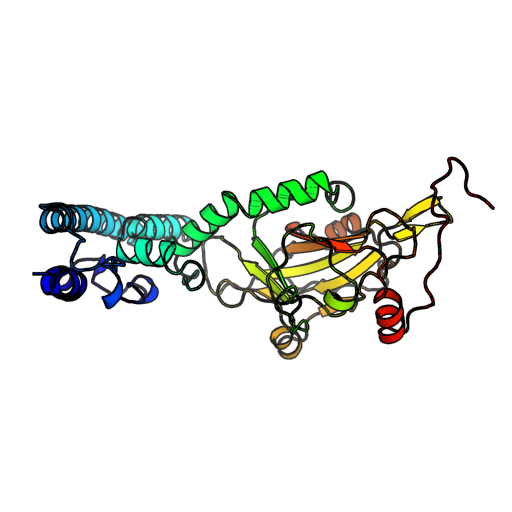OM 1526 O O . GLN A 1 190 ? 0.755 1.879 2.376 1.00 96.69 190 GLN A O 1
ATOM 1531 N N . VAL A 1 191 ? 1.521 1.615 4.483 1.00 96.31 191 VAL A N 1
ATOM 1532 C CA . VAL A 1 191 ? 1.005 0.265 4.709 1.00 96.31 191 VAL A CA 1
ATOM 1533 C C . VAL A 1 191 ? 0.054 0.284 5.894 1.00 96.31 191 VAL A C 1
ATOM 1535 O O . VAL A 1 191 ? 0.475 0.218 7.046 1.00 96.31 191 VAL A O 1
ATOM 1538 N N . GLN A 1 192 ? -1.246 0.320 5.630 1.00 94.62 192 GLN A N 1
ATOM 1539 C CA . GLN A 1 192 ? -2.238 0.241 6.693 1.00 94.62 192 GLN A CA 1
ATOM 1540 C C . GLN A 1 192 ? -2.655 -1.209 6.929 1.00 94.62 192 GLN A C 1
ATOM 1542 O O . GLN A 1 192 ? -3.286 -1.831 6.076 1.00 94.62 192 GLN A O 1
ATOM 1547 N N . HIS A 1 193 ? -2.360 -1.740 8.113 1.00 91.19 193 HIS A N 1
ATOM 1548 C CA . HIS A 1 193 ? -2.887 -3.032 8.546 1.00 91.19 193 HIS A CA 1
ATOM 1549 C C . HIS A 1 193 ? -4.127 -2.864 9.432 1.00 91.19 193 HIS A C 1
ATOM 1551 O O . HIS A 1 193 ? -4.336 -1.818 10.053 1.00 91.19 193 HIS A O 1
ATOM 1557 N N . PHE A 1 194 ? -4.966 -3.899 9.474 1.00 90.62 194 PHE A N 1
ATOM 1558 C CA . PHE A 1 194 ? -6.271 -3.863 10.150 1.00 90.62 194 PHE A CA 1
ATOM 1559 C C . PHE A 1 194 ? -6.424 -4.912 11.254 1.00 90.62 194 PHE A C 1
ATOM 1561 O O . PHE A 1 194 ? -7.517 -5.076 11.801 1.00 90.62 194 PHE A O 1
ATOM 1568 N N . ASP A 1 195 ? -5.346 -5.626 11.570 1.00 83.88 195 ASP A N 1
ATOM 1569 C CA . ASP A 1 195 ? -5.364 -6.709 12.544 1.00 83.88 195 ASP A CA 1
ATOM 1570 C C . ASP A 1 195 ? -5.628 -6.212 13.969 1.00 83.88 195 ASP A C 1
ATOM 1572 O O . ASP A 1 195 ? -5.370 -5.056 14.320 1.00 83.88 195 ASP A O 1
ATOM 1576 N N . HIS A 1 196 ? -6.158 -7.122 14.782 1.00 81.31 196 HIS A N 1
ATOM 1577 C CA . HIS A 1 196 ? -6.391 -6.930 16.209 1.00 81.31 196 HIS A CA 1
ATOM 1578 C C . HIS A 1 196 ? -5.103 -7.144 17.015 1.00 81.31 196 HIS A C 1
ATOM 1580 O O . HIS A 1 196 ? -4.208 -7.866 16.570 1.00 81.31 196 HIS A O 1
AT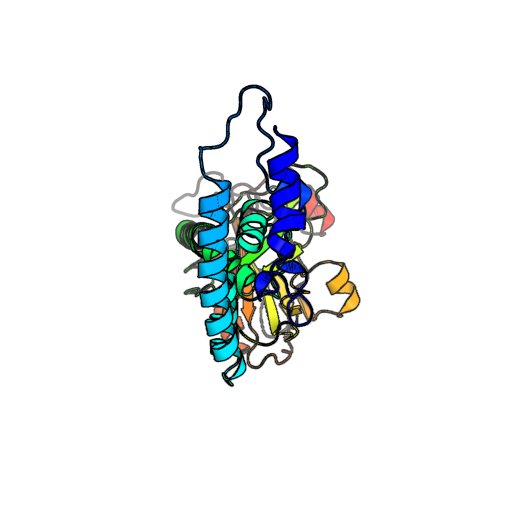OM 1586 N N . GLY A 1 197 ? -5.038 -6.567 18.216 1.00 74.62 197 GLY A N 1
ATOM 1587 C CA . GLY A 1 197 ? -3.915 -6.747 19.140 1.00 74.62 197 GLY A CA 1
ATOM 1588 C C . GLY A 1 197 ? -3.116 -5.472 19.404 1.00 74.62 197 GLY A C 1
ATOM 1589 O O . GLY A 1 197 ? -3.642 -4.364 19.295 1.00 74.62 197 GLY A O 1
ATOM 1590 N N . ASP A 1 198 ? -1.854 -5.651 19.800 1.00 77.12 198 ASP A N 1
ATOM 1591 C CA . ASP A 1 198 ? -0.982 -4.562 20.246 1.00 77.12 198 ASP A CA 1
ATOM 1592 C C . ASP A 1 198 ? -0.705 -3.560 19.116 1.00 77.12 198 ASP A C 1
ATOM 1594 O O . ASP A 1 198 ? -0.146 -3.895 18.072 1.00 77.12 198 ASP A O 1
ATOM 1598 N N . VAL A 1 199 ? -1.113 -2.313 19.351 1.00 77.31 199 VAL A N 1
ATOM 1599 C CA . VAL A 1 199 ? -0.995 -1.192 18.413 1.00 77.31 199 VAL A CA 1
ATOM 1600 C C . VAL A 1 199 ? 0.467 -0.823 18.158 1.00 77.31 199 VAL A C 1
ATOM 1602 O O . VAL A 1 199 ? 0.809 -0.369 17.063 1.00 77.31 199 VAL A O 1
ATOM 1605 N N . HIS A 1 200 ? 1.331 -1.066 19.144 1.00 81.00 200 HIS A N 1
ATOM 1606 C CA . HIS A 1 200 ? 2.759 -0.781 19.068 1.00 81.00 200 HIS A CA 1
ATOM 1607 C C . HIS A 1 200 ? 3.571 -1.967 18.541 1.00 81.00 200 HIS A C 1
ATOM 1609 O O . HIS A 1 200 ? 4.781 -1.832 18.353 1.00 81.00 200 HIS A O 1
ATOM 1615 N N . ALA A 1 201 ? 2.935 -3.114 18.269 1.00 85.56 201 ALA A N 1
ATOM 1616 C CA . ALA A 1 201 ? 3.631 -4.268 17.725 1.00 85.56 201 ALA A CA 1
ATOM 1617 C C . ALA A 1 201 ? 4.208 -3.934 16.347 1.00 85.56 201 ALA A C 1
ATOM 1619 O O . ALA A 1 201 ? 3.489 -3.744 15.363 1.00 85.56 201 ALA A O 1
ATOM 1620 N N . VAL A 1 202 ? 5.536 -3.890 16.289 1.00 90.56 202 VAL A N 1
ATOM 1621 C CA . VAL A 1 202 ? 6.272 -3.693 15.047 1.00 90.56 202 VAL A CA 1
ATOM 1622 C C . VAL A 1 202 ? 6.258 -4.999 14.267 1.00 90.56 202 VAL A C 1
ATOM 1624 O O . VAL A 1 202 ? 6.696 -6.041 14.756 1.00 90.56 202 VAL A O 1
ATOM 1627 N N . ARG A 1 203 ? 5.770 -4.930 13.033 1.00 92.06 203 ARG A N 1
ATOM 1628 C CA . ARG A 1 203 ? 5.817 -6.030 12.074 1.00 92.06 203 ARG A CA 1
ATOM 1629 C C . ARG A 1 203 ? 6.886 -5.764 11.036 1.00 92.06 203 ARG A C 1
ATOM 1631 O O . ARG A 1 203 ? 7.070 -4.621 10.616 1.00 92.06 203 ARG A O 1
ATOM 1638 N N . LYS A 1 204 ? 7.582 -6.824 10.633 1.00 94.25 204 LYS A N 1
ATOM 1639 C CA . LYS A 1 204 ? 8.653 -6.737 9.643 1.00 94.25 204 LYS A CA 1
ATOM 1640 C C . LYS A 1 204 ? 8.128 -7.058 8.252 1.00 94.25 204 LYS A C 1
ATOM 1642 O O . LYS A 1 204 ? 7.453 -8.070 8.049 1.00 94.25 204 LYS A O 1
ATOM 1647 N N . TYR A 1 205 ? 8.467 -6.198 7.300 1.00 96.50 205 TYR A N 1
ATOM 1648 C CA . TYR A 1 205 ? 8.066 -6.337 5.909 1.00 96.50 205 TYR A CA 1
ATOM 1649 C C . TYR A 1 205 ? 9.251 -6.242 4.954 1.00 96.50 205 TYR A C 1
ATOM 1651 O O . TYR A 1 205 ? 10.231 -5.539 5.200 1.00 96.50 205 TYR A O 1
ATOM 1659 N N . THR A 1 206 ? 9.101 -6.912 3.816 1.00 97.75 206 THR A N 1
ATOM 1660 C CA . THR A 1 206 ? 9.974 -6.782 2.651 1.00 97.75 206 THR A CA 1
ATOM 1661 C C . THR A 1 206 ? 9.174 -6.208 1.485 1.00 97.75 206 THR A C 1
ATOM 1663 O O . THR A 1 206 ? 8.078 -6.680 1.181 1.00 97.75 206 THR A O 1
ATOM 1666 N N . VAL A 1 207 ? 9.712 -5.184 0.827 1.00 98.00 207 VAL A N 1
ATOM 1667 C CA . VAL A 1 207 ? 9.134 -4.551 -0.364 1.00 98.00 207 VAL A CA 1
ATOM 1668 C C . VAL A 1 207 ? 9.957 -4.932 -1.583 1.00 98.00 207 VAL A C 1
ATOM 1670 O O . VAL A 1 207 ? 11.178 -4.774 -1.576 1.00 98.00 207 VAL A O 1
ATOM 1673 N N . LEU A 1 208 ? 9.275 -5.354 -2.648 1.00 98.50 208 LEU A N 1
ATOM 1674 C CA . LEU A 1 208 ? 9.854 -5.565 -3.972 1.00 98.50 208 LEU A CA 1
ATOM 1675 C C . LEU A 1 208 ? 9.099 -4.729 -5.006 1.00 98.50 208 LEU A C 1
ATOM 1677 O O . LEU A 1 208 ? 7.871 -4.732 -5.013 1.00 98.50 208 LEU A O 1
ATOM 1681 N N . VAL A 1 209 ? 9.809 -4.070 -5.919 1.00 98.62 209 VAL A N 1
ATOM 1682 C CA . VAL A 1 209 ? 9.231 -3.533 -7.160 1.00 98.62 209 VAL A CA 1
ATOM 1683 C C . VAL A 1 209 ? 9.811 -4.320 -8.320 1.00 98.62 209 VAL A C 1
ATOM 1685 O O . VAL A 1 209 ? 11.027 -4.323 -8.516 1.00 98.62 209 VAL A O 1
ATOM 1688 N N . VAL A 1 210 ? 8.944 -4.984 -9.081 1.00 98.56 210 VAL A N 1
ATOM 1689 C CA . VAL A 1 210 ? 9.334 -5.824 -10.217 1.00 98.56 210 VAL A CA 1
ATOM 1690 C C . VAL A 1 210 ? 8.689 -5.351 -11.513 1.00 98.56 210 VAL A C 1
ATOM 1692 O O . VAL A 1 210 ? 7.522 -4.952 -11.526 1.00 98.56 210 VAL A O 1
ATOM 1695 N N . ASN A 1 211 ? 9.441 -5.427 -12.607 1.00 98.25 211 ASN A N 1
ATOM 1696 C CA . ASN A 1 211 ? 8.953 -5.196 -13.961 1.00 98.25 211 ASN A CA 1
ATOM 1697 C C . ASN A 1 211 ? 8.961 -6.519 -14.743 1.00 98.25 211 ASN A C 1
ATOM 1699 O O . ASN A 1 211 ? 10.039 -6.975 -15.114 1.00 98.25 211 ASN A O 1
ATOM 1703 N N . PRO A 1 212 ? 7.801 -7.147 -15.006 1.00 98.00 212 PRO A N 1
ATOM 1704 C CA . PRO A 1 212 ? 7.717 -8.382 -15.788 1.00 98.00 212 PRO A CA 1
ATOM 1705 C C . PRO A 1 212 ? 7.828 -8.166 -17.311 1.00 98.00 212 PRO A C 1
ATOM 1707 O O . PRO A 1 212 ? 7.785 -9.136 -18.062 1.00 98.00 212 PRO A O 1
ATOM 1710 N N . ASP A 1 213 ? 7.930 -6.917 -17.781 1.00 97.44 213 ASP A N 1
ATOM 1711 C CA . ASP A 1 213 ? 7.749 -6.538 -19.189 1.00 97.44 213 ASP A CA 1
ATOM 1712 C C . ASP A 1 213 ? 9.038 -5.994 -19.843 1.00 97.44 213 ASP A C 1
ATOM 1714 O O . ASP A 1 213 ? 8.983 -5.197 -20.786 1.00 97.44 213 ASP A O 1
ATOM 1718 N N . GLU A 1 214 ? 10.219 -6.390 -19.356 1.00 95.50 214 GLU A N 1
ATOM 1719 C CA . GLU A 1 214 ? 11.493 -5.999 -19.971 1.00 95.50 214 GLU A CA 1
ATOM 1720 C C . GLU A 1 214 ? 11.786 -6.869 -21.210 1.00 95.50 214 GLU A C 1
ATOM 1722 O O . GLU A 1 214 ? 11.872 -8.096 -21.083 1.00 95.50 214 GLU A O 1
ATOM 1727 N N . PRO A 1 215 ? 11.958 -6.295 -22.419 1.00 94.50 215 PRO A N 1
ATOM 1728 C CA . PRO A 1 215 ? 12.140 -7.090 -23.632 1.00 94.50 215 PRO A CA 1
ATOM 1729 C C . PRO A 1 215 ? 13.434 -7.916 -23.625 1.00 94.50 215 PRO A C 1
ATOM 1731 O O . PRO A 1 215 ? 14.547 -7.376 -23.492 1.00 94.50 215 PRO A O 1
ATOM 1734 N N . ASP A 1 216 ? 13.294 -9.220 -23.870 1.00 93.50 216 ASP A N 1
ATOM 1735 C CA . ASP A 1 216 ? 14.387 -10.159 -24.104 1.00 93.50 216 ASP A CA 1
ATOM 1736 C C . ASP A 1 216 ? 14.368 -10.663 -25.554 1.00 93.50 216 ASP A C 1
ATOM 1738 O O . ASP A 1 216 ? 13.522 -11.450 -25.982 1.00 93.50 216 ASP A O 1
ATOM 1742 N N . LEU A 1 217 ? 15.350 -10.192 -26.322 1.00 90.50 217 LEU A N 1
ATOM 1743 C CA . LEU A 1 217 ? 15.483 -10.500 -27.744 1.00 90.50 217 LEU A CA 1
ATOM 1744 C C . LEU A 1 217 ? 16.032 -11.902 -27.999 1.00 90.50 217 LEU A C 1
ATOM 1746 O O . LEU A 1 217 ? 15.833 -12.430 -29.087 1.00 90.50 217 LEU A O 1
ATOM 1750 N N . THR A 1 218 ? 16.705 -12.504 -27.016 1.00 91.06 218 THR A N 1
ATOM 1751 C CA . THR A 1 218 ? 17.295 -13.840 -27.165 1.00 91.06 218 THR A CA 1
ATOM 1752 C C . THR A 1 218 ? 16.221 -14.920 -27.124 1.00 91.06 218 THR A C 1
ATOM 1754 O O . THR A 1 218 ? 16.215 -15.828 -27.953 1.00 91.06 218 THR A O 1
ATOM 1757 N N . THR A 1 219 ? 15.265 -14.774 -26.207 1.00 91.12 219 THR A N 1
ATOM 1758 C CA . THR A 1 219 ? 14.127 -15.684 -26.037 1.00 91.12 219 THR A CA 1
ATOM 1759 C C . THR A 1 219 ? 12.889 -15.245 -26.819 1.00 91.12 219 THR A C 1
ATOM 1761 O O . THR A 1 219 ? 11.904 -15.980 -26.864 1.00 91.12 219 THR A O 1
ATOM 1764 N N . ASN A 1 220 ? 12.934 -14.067 -27.458 1.00 90.50 220 ASN A N 1
ATOM 1765 C CA . ASN A 1 220 ? 11.790 -13.433 -28.118 1.00 90.50 220 ASN A CA 1
ATOM 1766 C C . ASN A 1 220 ? 10.567 -13.337 -27.180 1.00 90.50 220 ASN A C 1
ATOM 1768 O O . ASN A 1 220 ? 9.429 -13.622 -27.565 1.00 90.50 220 ASN A O 1
ATOM 1772 N N . SER A 1 221 ? 10.830 -12.968 -25.928 1.00 92.81 221 SER A N 1
ATOM 1773 C CA . SER A 1 221 ? 9.860 -12.898 -24.835 1.00 92.81 221 SER A CA 1
ATOM 1774 C C . SER A 1 221 ? 10.143 -11.671 -23.958 1.00 92.81 221 SER A C 1
ATOM 1776 O O . SER A 1 221 ? 10.890 -10.766 -24.339 1.00 92.81 221 SER A O 1
ATOM 1778 N N . PHE A 1 222 ? 9.529 -11.628 -22.782 1.00 95.12 222 PHE A N 1
ATOM 1779 C CA . PHE A 1 222 ? 9.859 -10.693 -21.716 1.00 95.12 222 PHE A CA 1
ATOM 1780 C C . PHE A 1 222 ? 10.588 -11.421 -20.591 1.00 95.12 222 PHE A C 1
ATOM 1782 O O . PHE A 1 222 ? 10.391 -12.622 -20.386 1.00 95.12 222 PHE A O 1
ATOM 1789 N N . ARG A 1 223 ? 11.414 -10.676 -19.861 1.00 96.12 223 ARG A N 1
ATOM 1790 C CA . ARG A 1 223 ? 12.027 -11.123 -18.611 1.00 96.12 223 ARG A CA 1
ATOM 1791 C C . ARG A 1 223 ? 11.607 -10.206 -17.472 1.00 96.12 223 ARG A C 1
ATOM 1793 O O . ARG A 1 223 ? 11.331 -9.025 -17.685 1.00 96.12 223 ARG A O 1
ATOM 1800 N N . THR A 1 224 ? 11.608 -10.754 -16.266 1.00 98.06 224 THR A N 1
ATOM 1801 C CA . THR A 1 224 ? 11.302 -9.995 -15.055 1.00 98.06 224 THR A CA 1
ATOM 1802 C C . THR A 1 224 ? 12.568 -9.355 -14.507 1.00 98.06 224 THR A C 1
ATOM 1804 O O . THR A 1 224 ? 13.582 -10.032 -14.339 1.00 98.06 224 THR A O 1
ATOM 1807 N N . THR A 1 225 ? 12.521 -8.066 -14.189 1.00 98.25 225 THR A N 1
ATOM 1808 C CA . THR A 1 225 ? 13.614 -7.355 -13.520 1.00 98.25 225 THR A CA 1
ATOM 1809 C C . THR A 1 225 ? 13.200 -6.886 -12.128 1.00 98.25 225 THR A C 1
ATOM 1811 O O . THR A 1 225 ? 12.035 -6.575 -11.874 1.00 98.25 225 THR A O 1
ATOM 1814 N N . LEU A 1 226 ? 14.162 -6.852 -11.204 1.00 98.50 226 LEU A N 1
ATOM 1815 C CA . LEU A 1 226 ? 14.011 -6.274 -9.873 1.00 98.50 226 LEU A CA 1
ATOM 1816 C C . LEU A 1 226 ? 14.489 -4.819 -9.895 1.00 98.50 226 LEU A C 1
ATOM 1818 O O . LEU A 1 226 ? 15.688 -4.528 -9.983 1.00 98.50 226 LEU A O 1
ATOM 1822 N N . ASN A 1 227 ? 13.531 -3.910 -9.776 1.00 97.75 227 ASN A N 1
ATOM 1823 C CA . ASN A 1 227 ? 13.742 -2.468 -9.808 1.00 97.75 227 ASN A CA 1
ATOM 1824 C C . ASN A 1 227 ? 13.960 -1.874 -8.420 1.00 97.75 227 ASN A C 1
ATOM 1826 O O . ASN A 1 227 ? 14.591 -0.832 -8.309 1.00 97.75 227 ASN A O 1
ATOM 1830 N N . TYR A 1 228 ? 13.453 -2.511 -7.366 1.00 97.81 228 TYR A N 1
ATOM 1831 C CA . TYR A 1 228 ? 13.659 -2.050 -5.996 1.00 97.81 228 TYR A CA 1
ATOM 1832 C C . TYR A 1 228 ? 13.476 -3.186 -5.000 1.00 97.81 228 TYR A C 1
ATOM 1834 O O . TYR A 1 228 ? 12.566 -3.996 -5.176 1.00 97.81 228 TYR A O 1
ATOM 1842 N N . GLY A 1 229 ? 14.309 -3.242 -3.963 1.00 97.19 229 GLY A N 1
ATOM 1843 C CA . GLY A 1 229 ? 14.270 -4.309 -2.968 1.00 97.19 229 GLY A CA 1
ATOM 1844 C C . GLY A 1 229 ? 14.767 -3.842 -1.608 1.00 97.19 229 GLY A C 1
ATOM 1845 O O . GLY A 1 229 ? 15.933 -3.462 -1.466 1.00 97.19 229 GLY A O 1
ATOM 1846 N N . VAL A 1 230 ? 13.878 -3.880 -0.616 1.00 96.38 230 VAL A N 1
ATOM 1847 C CA . VAL A 1 230 ? 14.159 -3.443 0.757 1.00 96.38 230 VAL A CA 1
ATOM 1848 C C . VAL A 1 230 ? 13.559 -4.436 1.742 1.00 96.38 230 VAL A C 1
ATOM 1850 O O . VAL A 1 230 ? 12.367 -4.725 1.675 1.00 96.38 230 VAL A O 1
ATOM 1853 N N . ALA A 1 231 ? 14.382 -4.956 2.647 1.00 95.62 231 ALA A N 1
ATOM 1854 C CA . ALA A 1 231 ? 13.988 -5.907 3.681 1.00 95.62 231 ALA A CA 1
ATOM 1855 C C . ALA A 1 231 ? 14.005 -5.275 5.082 1.00 95.62 231 ALA A C 1
ATOM 1857 O O . ALA A 1 231 ? 14.593 -4.213 5.301 1.00 95.62 231 ALA A O 1
ATOM 1858 N N . ASN A 1 232 ? 13.402 -5.980 6.042 1.00 95.12 232 ASN A N 1
ATOM 1859 C CA . ASN A 1 232 ? 13.430 -5.682 7.478 1.00 95.12 232 ASN A CA 1
ATOM 1860 C C . ASN A 1 232 ? 12.771 -4.353 7.866 1.00 95.12 232 ASN A C 1
ATOM 1862 O O . ASN A 1 232 ? 13.102 -3.775 8.906 1.00 95.12 232 ASN A O 1
ATOM 1866 N N . ILE A 1 233 ? 11.802 -3.894 7.071 1.00 94.69 233 ILE A N 1
ATOM 1867 C CA . ILE A 1 233 ? 11.078 -2.645 7.312 1.00 94.69 233 ILE A CA 1
ATOM 1868 C C . ILE A 1 233 ? 10.155 -2.843 8.516 1.00 94.69 233 ILE A C 1
ATOM 1870 O O . ILE A 1 233 ? 9.240 -3.665 8.456 1.00 94.69 233 ILE A O 1
ATOM 1874 N N . GLY A 1 234 ? 10.390 -2.108 9.605 1.00 93.56 234 GLY A N 1
ATOM 1875 C CA . GLY A 1 234 ? 9.537 -2.139 10.791 1.00 93.56 234 GLY A CA 1
ATOM 1876 C C . GLY A 1 234 ? 8.363 -1.174 10.662 1.00 93.56 234 GLY A C 1
ATOM 1877 O O . GLY A 1 234 ? 8.573 0.032 10.563 1.00 93.56 234 GLY A O 1
ATOM 1878 N N . LEU A 1 235 ? 7.131 -1.689 10.677 1.00 93.00 235 LEU A N 1
ATOM 1879 C CA . LEU A 1 235 ? 5.912 -0.870 10.640 1.00 93.00 235 LEU A CA 1
ATOM 1880 C C . LEU A 1 235 ? 4.955 -1.254 11.774 1.00 93.00 235 LEU A C 1
ATOM 1882 O O . LEU A 1 235 ? 4.758 -2.439 12.053 1.00 93.00 235 LEU A O 1
ATOM 1886 N N . SER A 1 236 ? 4.337 -0.250 12.393 1.00 91.50 236 SER A N 1
ATOM 1887 C CA . SER A 1 236 ? 3.274 -0.380 13.400 1.00 91.50 236 SER A CA 1
ATOM 1888 C C . SER A 1 236 ? 1.994 0.315 12.914 1.00 91.50 236 SER A C 1
ATOM 1890 O O . SER A 1 236 ? 1.921 0.757 11.766 1.00 91.50 236 SER A O 1
ATOM 1892 N N . LEU A 1 237 ? 0.928 0.343 13.726 1.00 88.19 237 LEU A N 1
ATOM 1893 C CA . LEU A 1 237 ? -0.309 1.036 13.331 1.00 88.19 237 LEU A CA 1
ATOM 1894 C C . LEU A 1 237 ? -0.129 2.552 13.282 1.00 88.19 237 LEU A C 1
ATOM 1896 O O . LEU A 1 237 ? -0.760 3.214 12.461 1.00 88.19 237 LEU A O 1
ATOM 1900 N N . GLU A 1 238 ? 0.707 3.081 14.171 1.00 85.88 238 GLU A N 1
ATOM 1901 C CA . GLU A 1 238 ? 0.997 4.511 14.279 1.00 85.88 238 GLU A CA 1
ATOM 1902 C C . GLU A 1 238 ? 2.079 4.925 13.281 1.00 85.88 238 GLU A C 1
ATOM 1904 O O . GLU A 1 238 ? 1.955 5.948 12.611 1.00 85.88 238 GLU A O 1
ATOM 1909 N N . ASP A 1 239 ? 3.113 4.094 13.147 1.00 89.75 239 ASP A N 1
ATOM 1910 C CA . ASP A 1 239 ? 4.235 4.315 12.246 1.00 89.75 239 ASP A CA 1
ATOM 1911 C C . ASP A 1 239 ? 4.169 3.344 11.063 1.00 89.75 239 ASP A C 1
ATOM 1913 O O . ASP A 1 239 ? 4.809 2.288 11.016 1.00 89.75 239 ASP A O 1
ATOM 1917 N N . ASN A 1 240 ? 3.318 3.714 10.111 1.00 93.12 240 ASN A N 1
ATOM 1918 C CA . ASN A 1 240 ? 2.885 2.864 9.010 1.00 93.12 240 ASN A CA 1
ATOM 1919 C C . ASN A 1 240 ? 3.442 3.298 7.641 1.00 93.12 240 ASN A C 1
ATOM 1921 O O . ASN A 1 240 ? 2.992 2.807 6.604 1.00 93.12 240 ASN A O 1
ATOM 1925 N N . THR A 1 241 ? 4.372 4.255 7.619 1.00 94.12 241 THR A N 1
ATOM 1926 C CA . THR A 1 241 ? 4.860 4.879 6.386 1.00 94.12 241 THR A CA 1
ATOM 1927 C C . THR A 1 241 ? 6.360 4.668 6.227 1.00 94.12 241 THR A C 1
ATOM 1929 O O . THR A 1 241 ? 7.156 4.970 7.109 1.00 94.12 241 THR A O 1
ATOM 1932 N N . LEU A 1 242 ? 6.745 4.164 5.060 1.00 93.62 242 LEU A N 1
ATOM 1933 C CA . LEU A 1 242 ? 8.119 4.087 4.601 1.00 93.62 242 LEU A CA 1
ATOM 1934 C C . LEU A 1 242 ? 8.439 5.337 3.783 1.00 93.62 242 LEU A C 1
ATOM 1936 O O . LEU A 1 242 ? 8.034 5.454 2.623 1.00 93.62 242 LEU A O 1
ATOM 1940 N N . ASP A 1 243 ? 9.156 6.271 4.399 1.00 90.31 243 ASP A N 1
ATOM 1941 C CA . ASP A 1 243 ? 9.622 7.506 3.780 1.00 90.31 243 ASP A CA 1
ATOM 1942 C C . ASP A 1 243 ? 11.136 7.703 3.944 1.00 90.31 243 ASP A C 1
ATOM 1944 O O . ASP A 1 243 ? 11.836 6.891 4.550 1.00 90.31 243 ASP A O 1
ATOM 1948 N N . VAL A 1 244 ? 11.654 8.800 3.385 1.00 80.00 244 VAL A N 1
ATOM 1949 C CA . VAL A 1 244 ? 13.081 9.153 3.459 1.00 80.00 244 VAL A CA 1
ATOM 1950 C C . VAL A 1 244 ? 13.559 9.290 4.910 1.00 80.00 244 VAL A C 1
ATOM 1952 O O . VAL A 1 244 ? 14.692 8.925 5.210 1.00 80.00 244 VAL A O 1
ATOM 1955 N N . GLY A 1 245 ? 12.708 9.778 5.819 1.00 79.62 245 GLY A N 1
ATOM 1956 C CA . GLY A 1 245 ? 13.041 9.892 7.238 1.00 79.62 245 GLY A CA 1
ATOM 1957 C C . GLY A 1 245 ? 13.304 8.522 7.857 1.00 79.62 245 GLY A C 1
ATOM 1958 O O . GLY A 1 245 ? 14.337 8.330 8.500 1.00 79.62 245 GLY A O 1
ATOM 1959 N N . LYS A 1 246 ? 12.434 7.549 7.574 1.00 85.44 246 LYS A N 1
ATOM 1960 C CA . LYS A 1 246 ? 12.604 6.159 8.008 1.00 85.44 246 LYS A CA 1
ATOM 1961 C C . LYS A 1 246 ? 13.844 5.502 7.394 1.00 85.44 246 LYS A C 1
ATOM 1963 O O . LYS A 1 246 ? 14.594 4.851 8.117 1.00 85.44 246 LYS A O 1
ATOM 1968 N N . TYR A 1 247 ? 14.132 5.741 6.108 1.00 77.56 247 TYR A N 1
ATOM 1969 C CA . TYR A 1 247 ? 15.379 5.273 5.474 1.00 77.56 247 TYR A CA 1
ATOM 1970 C C . TYR A 1 247 ? 16.632 5.744 6.215 1.00 77.56 247 TYR A C 1
ATOM 1972 O O . TYR A 1 247 ? 17.557 4.959 6.423 1.00 77.56 247 TYR A O 1
ATOM 1980 N N . LEU A 1 248 ? 16.661 7.018 6.608 1.00 75.31 248 LEU A N 1
ATOM 1981 C CA . LEU A 1 248 ? 17.804 7.615 7.295 1.00 75.31 248 LEU A CA 1
ATOM 1982 C C . LEU A 1 248 ? 17.910 7.167 8.758 1.00 75.31 248 LEU A C 1
ATOM 1984 O O . LEU A 1 248 ? 19.021 7.028 9.267 1.00 75.31 248 LEU A O 1
ATOM 1988 N N . ALA A 1 249 ? 16.778 6.950 9.430 1.00 80.12 249 ALA A N 1
ATOM 1989 C CA . ALA A 1 249 ? 16.736 6.590 10.843 1.00 80.12 249 ALA A CA 1
ATOM 1990 C C . ALA A 1 249 ? 17.025 5.102 11.104 1.00 80.12 249 ALA A C 1
ATOM 1992 O O . ALA A 1 249 ? 17.737 4.782 12.053 1.00 80.12 249 ALA A O 1
ATOM 1993 N N . GLU A 1 250 ? 16.485 4.197 10.282 1.00 78.25 250 GLU A N 1
ATOM 1994 C CA . GLU A 1 250 ? 16.459 2.756 10.579 1.00 78.25 250 GLU A CA 1
ATOM 1995 C C . GLU A 1 250 ? 17.556 1.936 9.879 1.00 78.25 250 GLU A C 1
ATOM 1997 O O . GLU A 1 250 ? 17.590 0.722 10.057 1.00 78.25 250 GLU A O 1
ATOM 2002 N N . GLN A 1 251 ? 18.455 2.560 9.101 1.00 76.12 251 GLN A N 1
ATOM 2003 C CA . GLN A 1 251 ? 19.488 1.861 8.305 1.00 76.12 251 GLN A CA 1
ATOM 2004 C C . GLN A 1 251 ? 18.916 0.632 7.575 1.00 76.12 251 GLN A C 1
ATOM 2006 O O . GLN A 1 251 ? 19.387 -0.495 7.733 1.00 76.12 251 GLN A O 1
ATOM 2011 N N . LEU A 1 252 ? 17.847 0.856 6.807 1.00 83.88 252 LEU A N 1
ATOM 2012 C CA . LEU A 1 252 ? 17.086 -0.217 6.171 1.00 83.88 252 LEU A CA 1
ATOM 2013 C C . LEU A 1 252 ? 17.967 -1.119 5.296 1.00 83.88 252 LEU A C 1
ATOM 2015 O O . LEU A 1 252 ? 18.897 -0.658 4.631 1.00 83.88 252 LEU A O 1
ATOM 2019 N N . SER A 1 253 ? 17.628 -2.411 5.253 1.00 89.94 253 SER A N 1
ATOM 2020 C CA . SER A 1 253 ? 18.346 -3.407 4.453 1.00 89.94 253 SER A CA 1
ATOM 2021 C C . SER A 1 253 ? 17.953 -3.289 2.977 1.00 89.94 253 SER A C 1
ATOM 2023 O O . SER A 1 253 ? 17.141 -4.055 2.452 1.00 89.94 253 SER A O 1
ATOM 2025 N N . VAL A 1 254 ? 18.497 -2.271 2.308 1.00 93.88 254 VAL A N 1
ATOM 2026 C CA . VAL A 1 254 ? 18.345 -2.059 0.865 1.00 93.88 254 VAL A CA 1
ATOM 2027 C C . VAL A 1 254 ? 19.315 -2.983 0.137 1.00 93.88 254 VAL A C 1
ATOM 2029 O O . VAL A 1 254 ? 20.515 -2.729 0.091 1.00 93.88 254 VAL A O 1
ATOM 2032 N N . PHE A 1 255 ? 18.795 -4.063 -0.440 1.00 95.12 255 PHE A N 1
ATOM 2033 C CA . PHE A 1 255 ? 19.588 -5.014 -1.228 1.00 95.12 255 PHE A CA 1
ATOM 2034 C C . PHE A 1 255 ? 19.485 -4.757 -2.737 1.00 95.12 255 PHE A C 1
ATOM 2036 O O . PHE A 1 255 ? 20.265 -5.299 -3.520 1.00 95.12 255 PHE A O 1
ATOM 2043 N N . ARG A 1 256 ? 18.537 -3.910 -3.160 1.00 95.94 256 ARG A N 1
ATOM 2044 C CA . ARG A 1 256 ? 18.464 -3.365 -4.517 1.00 95.94 256 ARG A CA 1
ATOM 2045 C C . ARG A 1 256 ? 18.005 -1.913 -4.461 1.00 95.94 256 ARG A C 1
ATOM 2047 O O . ARG A 1 256 ? 16.856 -1.645 -4.116 1.00 95.94 256 ARG A O 1
ATOM 2054 N N . GLU A 1 257 ? 18.903 -0.997 -4.822 1.00 94.88 257 GLU A N 1
ATOM 2055 C CA . GLU A 1 257 ? 18.580 0.424 -4.980 1.00 94.88 257 GLU A CA 1
ATOM 2056 C C . GLU A 1 257 ? 17.492 0.632 -6.035 1.00 94.88 257 GLU A C 1
ATOM 2058 O O . GLU A 1 257 ? 17.364 -0.156 -6.975 1.00 94.88 257 GLU A O 1
ATOM 2063 N N . TYR A 1 258 ? 16.696 1.686 -5.851 1.00 96.12 258 TYR A N 1
ATOM 2064 C CA . TYR A 1 258 ? 15.593 1.998 -6.750 1.00 96.12 258 TYR A CA 1
ATOM 2065 C C . TYR A 1 258 ? 16.123 2.388 -8.127 1.00 96.12 258 TYR A C 1
ATOM 2067 O O . TYR A 1 258 ? 16.842 3.374 -8.269 1.00 96.12 258 TYR A O 1
ATOM 2075 N N . GLU A 1 259 ? 15.699 1.651 -9.142 1.00 96.62 259 GLU A N 1
ATOM 2076 C CA . GLU A 1 259 ? 15.939 1.959 -10.542 1.00 96.62 259 GLU A CA 1
ATOM 2077 C C . GLU A 1 259 ? 14.579 2.145 -11.232 1.00 96.62 259 GLU A C 1
ATOM 2079 O O . GLU A 1 259 ? 13.805 1.183 -11.318 1.00 96.62 259 GLU A O 1
ATOM 2084 N N . PRO A 1 260 ? 14.235 3.358 -11.707 1.00 95.94 260 PRO A N 1
ATOM 2085 C CA . PRO A 1 260 ? 12.952 3.599 -12.358 1.00 95.94 260 PRO A CA 1
ATOM 2086 C C . PRO A 1 260 ? 12.851 2.786 -13.647 1.00 95.94 260 PRO A C 1
ATOM 2088 O O . PRO A 1 260 ? 13.858 2.547 -14.319 1.00 95.94 260 PRO A O 1
ATOM 2091 N N . LEU A 1 261 ? 11.636 2.410 -14.058 1.00 96.94 261 LEU A N 1
ATOM 2092 C CA . LEU A 1 261 ? 11.491 1.829 -15.389 1.00 96.94 261 LEU A CA 1
ATOM 2093 C C . LEU A 1 261 ? 11.766 2.928 -16.413 1.00 96.94 261 LEU A C 1
ATOM 2095 O O . LEU A 1 261 ? 11.312 4.072 -16.295 1.00 96.94 261 LEU A O 1
ATOM 2099 N N . VAL A 1 262 ? 12.481 2.537 -17.458 1.00 96.56 262 VAL A N 1
ATOM 2100 C CA . VAL A 1 262 ? 12.837 3.395 -18.585 1.00 96.56 262 VAL A CA 1
ATOM 2101 C C . VAL A 1 262 ? 12.402 2.715 -19.887 1.00 96.56 262 VAL A C 1
ATOM 2103 O O . VAL A 1 262 ? 13.267 2.323 -20.677 1.00 96.56 262 VAL A O 1
ATOM 2106 N N . PRO A 1 263 ? 11.079 2.551 -20.120 1.00 96.88 263 PRO A N 1
ATOM 2107 C CA . PRO A 1 263 ? 10.563 1.756 -21.233 1.00 96.88 263 PRO A CA 1
ATOM 2108 C C . PRO A 1 263 ? 11.147 2.221 -22.563 1.00 96.88 263 PRO A C 1
ATOM 2110 O O . PRO A 1 263 ? 11.277 3.423 -22.784 1.00 96.88 263 PRO A O 1
ATOM 2113 N N . GLU A 1 264 ? 11.496 1.304 -23.461 1.00 95.50 264 GLU A N 1
ATOM 2114 C CA . GLU A 1 264 ? 12.006 1.685 -24.779 1.00 95.50 264 GLU A CA 1
ATOM 2115 C C . GLU A 1 264 ? 10.914 2.096 -25.766 1.00 95.50 264 GLU A C 1
ATOM 2117 O O . GLU A 1 264 ? 9.728 1.797 -25.617 1.00 95.50 264 GLU A O 1
ATOM 2122 N N . VAL A 1 265 ? 11.327 2.776 -26.837 1.00 95.44 265 VAL A N 1
ATOM 2123 C CA . VAL A 1 265 ? 10.404 3.188 -27.894 1.00 95.44 265 VAL A CA 1
ATOM 2124 C C . VAL A 1 265 ? 9.824 1.942 -28.564 1.00 95.44 265 VAL A C 1
ATOM 2126 O O . VAL A 1 265 ? 10.570 1.118 -29.090 1.00 95.44 265 VAL A O 1
ATOM 2129 N N . ASN A 1 266 ? 8.493 1.840 -28.595 1.00 93.19 266 ASN A N 1
ATOM 2130 C CA . ASN A 1 266 ? 7.738 0.729 -29.187 1.00 93.19 266 ASN A CA 1
ATOM 2131 C C . ASN A 1 266 ? 8.009 -0.662 -28.565 1.00 93.19 266 ASN A C 1
ATOM 2133 O O . ASN A 1 266 ? 7.754 -1.664 -29.230 1.00 93.19 266 ASN A O 1
ATOM 2137 N N . SER A 1 267 ? 8.502 -0.764 -27.323 1.00 89.50 267 SER A N 1
ATOM 2138 C CA . SER A 1 267 ? 8.706 -2.069 -26.654 1.00 89.50 267 SER A CA 1
ATOM 2139 C C . SER A 1 267 ? 7.406 -2.786 -26.267 1.00 89.50 267 SER A C 1
ATOM 2141 O O . SER A 1 267 ? 7.409 -3.979 -25.977 1.00 89.50 267 SER A O 1
ATOM 2143 N N . GLY A 1 268 ? 6.281 -2.075 -26.292 1.00 85.62 268 GLY A N 1
ATOM 2144 C CA . GLY A 1 268 ? 4.961 -2.585 -25.954 1.00 85.62 268 GLY A CA 1
ATOM 2145 C C . GLY A 1 268 ? 3.974 -1.439 -25.763 1.00 85.62 268 GLY A C 1
ATOM 2146 O O . GLY A 1 268 ? 4.282 -0.282 -26.050 1.00 85.62 268 GLY A O 1
ATOM 2147 N N . ASN A 1 269 ? 2.778 -1.759 -25.266 1.00 86.94 269 ASN A N 1
ATOM 2148 C CA . ASN A 1 269 ? 1.790 -0.734 -24.919 1.00 86.94 269 ASN A CA 1
ATOM 2149 C C . ASN A 1 269 ? 2.169 0.006 -23.633 1.00 86.94 269 ASN A C 1
ATOM 2151 O O . ASN A 1 269 ? 1.899 1.195 -23.517 1.00 86.94 269 ASN A O 1
ATOM 2155 N N . TYR A 1 270 ? 2.742 -0.717 -22.672 1.00 95.25 270 TYR A N 1
ATOM 2156 C CA . TYR A 1 270 ? 3.211 -0.235 -21.377 1.00 95.25 270 TYR A CA 1
ATOM 2157 C C . TYR A 1 270 ? 4.074 -1.319 -20.718 1.00 95.25 270 TYR A C 1
ATOM 2159 O O . TYR A 1 270 ? 3.926 -2.495 -21.044 1.00 95.25 270 TYR A O 1
ATOM 2167 N N . GLN A 1 271 ? 4.915 -0.919 -19.768 1.00 97.56 271 GLN A N 1
ATOM 2168 C CA . GLN A 1 271 ? 5.559 -1.801 -18.795 1.00 97.56 271 GLN A CA 1
ATOM 2169 C C . GLN A 1 271 ? 4.905 -1.608 -17.424 1.00 97.56 271 GLN A C 1
ATOM 2171 O O . GLN A 1 271 ? 4.552 -0.483 -17.051 1.00 97.56 271 GLN A O 1
ATOM 2176 N N . ARG A 1 272 ? 4.696 -2.698 -16.688 1.00 98.19 272 ARG A N 1
ATOM 2177 C CA . ARG A 1 272 ? 4.063 -2.706 -15.366 1.00 98.19 272 ARG A CA 1
ATOM 2178 C C . ARG A 1 272 ? 5.137 -2.627 -14.287 1.00 98.19 272 ARG A C 1
ATOM 2180 O O . ARG A 1 272 ? 5.983 -3.504 -14.205 1.00 98.19 272 ARG A O 1
ATOM 2187 N N . ALA A 1 273 ? 5.064 -1.636 -13.409 1.00 98.38 273 ALA A N 1
ATOM 2188 C CA . ALA A 1 273 ? 5.823 -1.658 -12.167 1.00 98.38 273 ALA A CA 1
ATOM 2189 C C . ALA A 1 273 ? 4.929 -2.255 -11.077 1.00 98.38 273 ALA A C 1
ATOM 2191 O O . ALA A 1 273 ? 3.964 -1.631 -10.626 1.00 98.38 273 ALA A O 1
ATOM 2192 N N . CYS A 1 274 ? 5.220 -3.497 -10.706 1.00 98.56 274 CYS A N 1
ATOM 2193 C CA . CYS A 1 274 ? 4.443 -4.264 -9.746 1.00 98.56 274 CYS A CA 1
ATOM 2194 C C . CYS A 1 274 ? 5.142 -4.194 -8.392 1.00 98.56 274 CYS A C 1
ATOM 2196 O O . CYS A 1 274 ? 6.204 -4.788 -8.206 1.00 98.56 274 CYS A O 1
ATOM 2198 N N . LEU A 1 275 ? 4.555 -3.457 -7.456 1.00 98.69 275 LEU A N 1
ATOM 2199 C CA . LEU A 1 275 ? 5.027 -3.395 -6.084 1.00 98.69 275 LEU A CA 1
ATOM 2200 C C . LEU A 1 275 ? 4.347 -4.488 -5.273 1.00 98.69 275 LEU A C 1
ATOM 2202 O O . LEU A 1 275 ? 3.122 -4.546 -5.200 1.00 98.69 275 LEU A O 1
ATOM 2206 N N . TRP A 1 276 ? 5.152 -5.318 -4.632 1.00 98.75 276 TRP A N 1
ATOM 2207 C CA . TRP A 1 276 ? 4.715 -6.374 -3.739 1.00 98.75 276 TRP A CA 1
ATOM 2208 C C . TRP A 1 276 ? 5.238 -6.109 -2.335 1.00 98.75 276 TRP A C 1
ATOM 2210 O O . TRP A 1 276 ? 6.412 -5.789 -2.143 1.00 98.75 276 TRP A O 1
ATOM 2220 N N . LEU A 1 277 ? 4.347 -6.252 -1.360 1.00 98.44 277 LEU A N 1
ATOM 2221 C CA . LEU A 1 277 ? 4.664 -6.170 0.053 1.00 98.44 277 LEU A CA 1
ATOM 2222 C C . LEU A 1 277 ? 4.510 -7.554 0.675 1.00 98.44 277 LEU A C 1
ATOM 2224 O O . LEU A 1 277 ? 3.434 -8.162 0.629 1.00 98.44 277 LEU A O 1
ATOM 2228 N N . PHE A 1 278 ? 5.584 -8.011 1.302 1.00 98.12 278 PHE A N 1
ATOM 2229 C CA . PHE A 1 278 ? 5.657 -9.304 1.952 1.00 98.12 278 PHE A CA 1
ATOM 2230 C C . PHE A 1 278 ? 5.794 -9.152 3.460 1.00 98.12 278 PHE A C 1
ATOM 2232 O O . PHE A 1 278 ? 6.619 -8.369 3.925 1.00 98.12 278 PHE A O 1
ATOM 2239 N N . ALA A 1 279 ? 5.022 -9.922 4.221 1.00 96.62 279 ALA A N 1
ATOM 2240 C CA . ALA A 1 279 ? 5.244 -10.090 5.648 1.00 96.62 279 ALA A CA 1
ATOM 2241 C C . ALA A 1 279 ? 6.390 -11.086 5.878 1.00 96.62 279 ALA A C 1
ATOM 2243 O O . ALA A 1 279 ? 6.445 -12.141 5.238 1.00 96.62 279 ALA A O 1
ATOM 2244 N N . GLN A 1 280 ? 7.297 -10.745 6.794 1.00 96.00 280 GLN A N 1
ATOM 2245 C CA . GLN A 1 280 ? 8.376 -11.630 7.223 1.00 96.00 280 GLN A CA 1
ATOM 2246 C C . GLN A 1 280 ? 7.878 -12.558 8.326 1.00 96.00 280 GLN A C 1
ATOM 2248 O O . GLN A 1 280 ? 7.248 -12.126 9.296 1.00 96.00 280 GLN A O 1
ATOM 2253 N N . LYS A 1 281 ? 8.169 -13.851 8.174 1.00 92.94 281 LYS A N 1
ATOM 2254 C CA . LYS A 1 281 ? 7.765 -14.868 9.138 1.00 92.94 281 LYS A CA 1
ATOM 2255 C C . LYS A 1 281 ? 8.354 -14.564 10.518 1.00 92.94 281 LYS A C 1
ATOM 2257 O O . LYS A 1 281 ? 9.515 -14.178 10.637 1.00 92.94 281 LYS A O 1
ATOM 2262 N N . ASP A 1 282 ? 7.528 -14.720 11.551 1.00 90.00 282 ASP A N 1
ATOM 2263 C CA . ASP A 1 282 ? 7.891 -14.520 12.960 1.00 90.00 282 ASP A CA 1
ATOM 2264 C C . ASP A 1 282 ? 8.473 -13.122 13.276 1.00 90.00 282 ASP A C 1
ATOM 2266 O O . ASP A 1 282 ? 9.123 -12.938 14.302 1.00 90.00 282 ASP A O 1
ATOM 2270 N N . ASN A 1 283 ? 8.234 -12.127 12.405 1.00 87.75 283 ASN A N 1
ATOM 2271 C CA . ASN A 1 283 ? 8.853 -10.795 12.452 1.00 87.75 283 ASN A CA 1
ATOM 2272 C C . ASN A 1 283 ? 10.391 -10.830 12.550 1.00 87.75 283 ASN A C 1
ATOM 2274 O O . ASN A 1 283 ? 11.000 -9.902 13.084 1.00 87.75 283 ASN A O 1
ATOM 2278 N N . ALA A 1 284 ? 11.018 -11.896 12.048 1.00 91.31 284 ALA A N 1
ATOM 2279 C CA . ALA A 1 284 ? 12.462 -12.063 12.085 1.00 91.31 284 ALA A CA 1
ATOM 2280 C C . ALA A 1 284 ? 13.131 -11.297 10.941 1.00 91.31 284 ALA A C 1
ATOM 2282 O O . ALA A 1 284 ? 12.620 -11.278 9.817 1.00 91.31 284 ALA A O 1
ATOM 2283 N N . ASP A 1 285 ? 14.291 -10.703 11.220 1.00 93.06 285 ASP A N 1
ATOM 2284 C CA . ASP A 1 285 ? 15.108 -10.079 10.186 1.00 93.06 285 ASP A CA 1
ATOM 2285 C C . ASP A 1 285 ? 15.641 -11.138 9.210 1.00 93.06 285 ASP A C 1
ATOM 2287 O O . ASP A 1 285 ? 16.087 -12.217 9.606 1.00 93.06 285 ASP A O 1
ATOM 2291 N N . ILE A 1 286 ? 15.620 -10.808 7.923 1.00 94.00 286 ILE A N 1
ATOM 2292 C CA . ILE A 1 286 ? 16.214 -11.611 6.860 1.00 94.00 286 ILE A CA 1
ATOM 2293 C C . ILE A 1 286 ? 17.522 -10.971 6.399 1.00 94.00 286 ILE A C 1
ATOM 2295 O O . ILE A 1 286 ? 17.653 -9.747 6.333 1.00 94.00 286 ILE A O 1
ATOM 2299 N N . SER A 1 287 ? 18.498 -11.808 6.059 1.00 94.19 287 SER A N 1
ATOM 2300 C CA . SER A 1 287 ? 19.728 -11.379 5.397 1.00 94.19 287 SER A CA 1
ATOM 2301 C C . SER A 1 287 ? 19.651 -11.800 3.936 1.00 94.19 287 SER A C 1
ATOM 2303 O O . SER A 1 287 ? 19.631 -12.992 3.624 1.00 94.19 287 SER A O 1
ATOM 2305 N N . VAL A 1 288 ? 19.532 -10.817 3.047 1.00 94.69 288 VAL A N 1
ATOM 2306 C CA . VAL A 1 288 ? 19.406 -11.060 1.609 1.00 94.69 288 VAL A CA 1
ATOM 2307 C C . VAL A 1 288 ? 20.800 -11.153 0.990 1.00 94.69 288 VAL A C 1
ATOM 2309 O O . VAL A 1 288 ? 21.567 -10.194 1.050 1.00 94.69 288 VAL A O 1
ATOM 2312 N N . ASP A 1 289 ? 21.121 -12.296 0.381 1.00 93.69 289 ASP A N 1
ATOM 2313 C CA . ASP A 1 289 ? 22.358 -12.477 -0.384 1.00 93.69 289 ASP A CA 1
ATOM 2314 C C . ASP A 1 289 ? 22.122 -12.007 -1.820 1.00 93.69 289 ASP A C 1
ATOM 2316 O O . ASP A 1 289 ? 21.412 -12.648 -2.597 1.00 93.69 289 ASP A O 1
ATOM 2320 N N . THR A 1 290 ? 22.719 -10.874 -2.180 1.00 92.75 290 THR A N 1
ATOM 2321 C CA . THR A 1 290 ? 22.581 -10.276 -3.513 1.00 92.75 290 THR A CA 1
ATOM 2322 C C . THR A 1 290 ? 23.216 -11.111 -4.622 1.00 92.75 290 THR A C 1
ATOM 2324 O O . THR A 1 290 ? 22.899 -10.889 -5.787 1.00 92.75 290 THR A O 1
ATOM 2327 N N . ASN A 1 291 ? 24.065 -12.092 -4.291 1.00 92.94 291 ASN A N 1
ATOM 2328 C CA . ASN A 1 291 ? 24.636 -13.021 -5.268 1.00 92.94 291 ASN A CA 1
ATOM 2329 C C . ASN A 1 291 ? 23.722 -14.223 -5.548 1.00 92.94 291 ASN A C 1
ATOM 2331 O O . ASN A 1 291 ? 23.931 -14.931 -6.533 1.00 92.94 291 ASN A O 1
ATOM 2335 N N . ALA A 1 292 ? 22.713 -14.462 -4.703 1.00 92.12 292 ALA A N 1
ATOM 2336 C CA . ALA A 1 292 ? 21.814 -15.607 -4.825 1.00 92.12 292 ALA A CA 1
ATOM 2337 C C . ALA A 1 292 ? 20.745 -15.433 -5.919 1.00 92.12 292 ALA A C 1
ATOM 2339 O O . ALA A 1 292 ? 20.059 -16.393 -6.266 1.00 92.12 292 ALA A O 1
ATOM 2340 N N . PHE A 1 293 ? 20.594 -14.229 -6.480 1.00 94.94 293 PHE A N 1
ATOM 2341 C CA . PHE A 1 293 ? 19.635 -13.939 -7.545 1.00 94.94 293 PHE A CA 1
ATOM 2342 C C . PHE A 1 293 ? 20.207 -12.969 -8.581 1.00 94.94 293 PHE A C 1
ATOM 2344 O O . PHE A 1 293 ? 21.135 -12.208 -8.324 1.00 94.94 293 PHE A O 1
ATOM 2351 N N . ASN A 1 294 ? 19.609 -12.964 -9.773 1.00 95.69 294 ASN A N 1
ATOM 2352 C CA . ASN A 1 294 ? 19.935 -12.013 -10.829 1.00 95.69 294 ASN A CA 1
ATOM 2353 C C . ASN A 1 294 ? 18.833 -10.952 -10.929 1.00 95.69 294 ASN A C 1
ATOM 2355 O O . ASN A 1 294 ? 17.700 -11.268 -11.281 1.00 95.69 294 ASN A O 1
ATOM 2359 N N . SER A 1 295 ? 19.158 -9.684 -10.671 1.00 94.94 295 SER A N 1
ATOM 2360 C CA . SER A 1 295 ? 18.187 -8.583 -10.747 1.00 94.94 295 SER A CA 1
ATOM 2361 C C . SER A 1 295 ? 17.651 -8.327 -12.160 1.00 94.94 295 SER A C 1
ATOM 2363 O O . SER A 1 295 ? 16.571 -7.763 -12.298 1.00 94.94 295 SER A O 1
ATOM 2365 N N . GLN A 1 296 ? 18.362 -8.741 -13.210 1.00 95.25 296 GLN A N 1
ATOM 2366 C CA . GLN A 1 296 ? 17.938 -8.585 -14.606 1.00 95.25 296 GLN A CA 1
ATOM 2367 C C . GLN A 1 296 ? 17.099 -9.762 -15.119 1.00 95.25 296 GLN A C 1
ATOM 2369 O O . GLN A 1 296 ? 16.514 -9.657 -16.194 1.00 95.25 296 GLN A O 1
ATOM 2374 N N . ASN A 1 297 ? 17.065 -10.874 -14.384 1.00 96.25 297 ASN A N 1
ATOM 2375 C CA . ASN A 1 297 ? 16.239 -12.046 -14.665 1.00 96.25 297 ASN A CA 1
ATOM 2376 C C . ASN A 1 297 ? 15.742 -12.625 -13.333 1.00 96.25 297 ASN A C 1
ATOM 2378 O O . ASN A 1 297 ? 16.198 -13.675 -12.879 1.00 96.25 297 ASN A O 1
ATOM 2382 N N . PHE A 1 298 ? 14.898 -11.849 -12.663 1.00 98.19 298 PHE A N 1
ATOM 2383 C CA . PHE A 1 298 ? 14.517 -12.049 -11.275 1.00 98.19 298 PHE A CA 1
ATOM 2384 C C . PHE A 1 298 ? 13.272 -12.927 -11.153 1.00 98.19 298 PHE A C 1
ATOM 2386 O O . PHE A 1 298 ? 12.200 -12.568 -11.640 1.00 98.19 298 PHE A O 1
ATOM 2393 N N . ASP A 1 299 ? 13.394 -14.046 -10.440 1.00 98.00 299 ASP A N 1
ATOM 2394 C CA . ASP A 1 299 ? 12.255 -14.885 -10.074 1.00 98.00 299 ASP A CA 1
ATOM 2395 C C . ASP A 1 299 ? 11.728 -14.489 -8.688 1.00 98.00 299 ASP A C 1
ATOM 2397 O O . ASP A 1 299 ? 12.250 -14.892 -7.646 1.00 98.00 299 ASP A O 1
ATOM 2401 N N . ILE A 1 300 ? 10.663 -13.684 -8.683 1.00 98.12 300 ILE A N 1
ATOM 2402 C CA . ILE A 1 300 ? 10.003 -13.234 -7.453 1.00 98.12 300 ILE A CA 1
ATOM 2403 C C . ILE A 1 300 ? 9.409 -14.390 -6.640 1.00 98.12 300 ILE A C 1
ATOM 2405 O O . ILE A 1 300 ? 9.373 -14.317 -5.412 1.00 98.12 300 ILE A O 1
ATOM 2409 N N . ARG A 1 301 ? 8.959 -15.466 -7.297 1.00 98.25 301 ARG A N 1
ATOM 2410 C CA . ARG A 1 301 ? 8.312 -16.595 -6.622 1.00 98.25 301 ARG A CA 1
ATOM 2411 C C . ARG A 1 301 ? 9.357 -17.410 -5.884 1.00 98.25 301 ARG A C 1
ATOM 2413 O O . ARG A 1 301 ? 9.201 -17.630 -4.684 1.00 98.25 301 ARG A O 1
ATOM 2420 N N . GLN A 1 302 ? 10.445 -17.752 -6.572 1.00 97.62 302 GLN A N 1
ATOM 2421 C CA . GLN A 1 302 ? 11.583 -18.436 -5.968 1.00 97.62 302 GLN A CA 1
ATOM 2422 C C . GLN A 1 302 ? 12.173 -17.612 -4.818 1.00 97.62 302 GLN A C 1
ATOM 2424 O O . GLN A 1 302 ? 12.437 -18.165 -3.754 1.00 97.62 302 GLN A O 1
ATOM 2429 N N . PHE A 1 303 ? 12.314 -16.293 -4.995 1.00 97.94 303 PHE A N 1
ATOM 2430 C CA . PHE A 1 303 ? 12.779 -15.399 -3.931 1.00 97.94 303 PHE A CA 1
ATOM 2431 C C . PHE A 1 303 ? 11.838 -15.412 -2.717 1.00 97.94 303 PHE A C 1
ATOM 2433 O O . PHE A 1 303 ? 12.284 -15.512 -1.575 1.00 97.94 303 PHE A O 1
ATOM 2440 N N . SER A 1 304 ? 10.522 -15.331 -2.942 1.00 97.31 304 SER A N 1
ATOM 2441 C CA . SER A 1 304 ? 9.553 -15.371 -1.843 1.00 97.31 304 SER A CA 1
ATOM 2442 C C . SER A 1 304 ? 9.603 -16.697 -1.080 1.00 97.31 304 SER A C 1
ATOM 2444 O O . SER A 1 304 ? 9.562 -16.700 0.149 1.00 97.31 304 SER A O 1
ATOM 2446 N N . GLU A 1 305 ? 9.777 -17.814 -1.788 1.00 96.75 305 GLU A N 1
ATOM 2447 C CA . GLU A 1 305 ? 9.873 -19.145 -1.197 1.00 96.75 305 GLU A CA 1
ATOM 2448 C C . GLU A 1 305 ? 11.173 -19.323 -0.401 1.00 96.75 305 GLU A C 1
ATOM 2450 O O . GLU A 1 305 ? 11.127 -19.776 0.743 1.00 96.75 305 GLU A O 1
ATOM 2455 N N . SER A 1 306 ? 12.320 -18.894 -0.945 1.00 96.31 306 SER A N 1
ATOM 2456 C CA . SER A 1 306 ? 13.627 -19.049 -0.290 1.00 96.31 306 SER A CA 1
ATOM 2457 C C . SER A 1 306 ? 13.727 -18.310 1.043 1.00 96.31 306 SER A C 1
ATOM 2459 O O . SER A 1 306 ? 14.443 -18.753 1.938 1.00 96.31 306 SER A O 1
ATOM 2461 N N . TYR A 1 307 ? 13.005 -17.196 1.179 1.00 96.06 307 TYR A N 1
ATOM 2462 C CA . TYR A 1 307 ? 12.979 -16.380 2.393 1.00 96.06 307 TYR A CA 1
ATOM 2463 C C . TYR A 1 307 ? 11.709 -16.576 3.239 1.00 96.06 307 TYR A C 1
ATOM 2465 O O . TYR A 1 307 ? 11.537 -15.887 4.243 1.00 96.06 307 TYR A O 1
ATOM 2473 N N . GLY A 1 308 ? 10.823 -17.512 2.871 1.00 95.88 308 GLY A N 1
ATOM 2474 C CA . GLY A 1 308 ? 9.592 -17.798 3.619 1.00 95.88 308 GLY A CA 1
ATOM 2475 C C . GLY A 1 308 ? 8.642 -16.599 3.723 1.00 95.88 308 GLY A C 1
ATOM 2476 O O . GLY A 1 308 ? 8.024 -16.388 4.767 1.00 95.88 308 GLY A O 1
ATOM 2477 N N . LEU A 1 309 ? 8.571 -15.793 2.664 1.00 96.88 309 LEU A N 1
ATOM 2478 C CA . LEU A 1 309 ? 7.826 -14.541 2.601 1.00 96.88 309 LEU A CA 1
ATOM 2479 C C . LEU A 1 309 ? 6.360 -14.771 2.216 1.00 96.88 309 LEU A C 1
ATOM 2481 O O . LEU A 1 309 ? 6.062 -15.486 1.261 1.00 96.88 309 LEU A O 1
ATOM 2485 N N . GLU A 1 310 ? 5.435 -14.100 2.906 1.00 97.19 310 GLU A N 1
ATOM 2486 C CA . GLU A 1 310 ? 4.006 -14.126 2.568 1.00 97.19 310 GLU A CA 1
ATOM 2487 C C . GLU A 1 310 ? 3.588 -12.810 1.903 1.00 97.19 310 GLU A C 1
ATOM 2489 O O . GLU A 1 310 ? 3.701 -11.749 2.512 1.00 97.19 310 GLU A O 1
ATOM 2494 N N . ALA A 1 311 ? 3.064 -12.856 0.674 1.00 97.81 311 ALA A N 1
ATOM 2495 C CA . ALA A 1 311 ? 2.516 -11.670 0.015 1.00 97.81 311 ALA A CA 1
ATOM 2496 C C . ALA A 1 311 ? 1.219 -11.220 0.712 1.00 97.81 311 ALA A C 1
ATOM 2498 O O . ALA A 1 311 ? 0.219 -11.939 0.699 1.00 97.81 311 ALA A O 1
ATOM 2499 N N . VAL A 1 312 ? 1.227 -10.019 1.296 1.00 97.62 312 VAL A N 1
ATOM 2500 C CA . VAL A 1 312 ? 0.103 -9.476 2.087 1.00 97.62 312 VAL A CA 1
ATOM 2501 C C . VAL A 1 312 ? -0.503 -8.211 1.493 1.00 97.62 312 VAL A C 1
ATOM 2503 O O . VAL A 1 312 ? -1.621 -7.838 1.850 1.00 97.62 312 VAL A O 1
ATOM 2506 N N . GLY A 1 313 ? 0.207 -7.555 0.580 1.00 98.00 313 GLY A N 1
ATOM 2507 C CA . GLY A 1 313 ? -0.258 -6.360 -0.106 1.00 98.00 313 GLY A CA 1
ATOM 2508 C C . GLY A 1 313 ? 0.458 -6.177 -1.436 1.00 98.00 313 GLY A C 1
ATOM 2509 O O . GLY A 1 313 ? 1.522 -6.750 -1.677 1.00 98.00 313 GLY A O 1
ATOM 2510 N N . ALA A 1 314 ? -0.137 -5.373 -2.308 1.00 98.56 314 ALA A N 1
ATOM 2511 C CA . ALA A 1 314 ? 0.455 -5.021 -3.586 1.00 98.56 314 ALA A CA 1
ATOM 2512 C C . ALA A 1 314 ? -0.031 -3.646 -4.046 1.00 98.56 314 ALA A C 1
ATOM 2514 O O . ALA A 1 314 ? -1.065 -3.151 -3.601 1.00 98.56 314 ALA A O 1
ATOM 2515 N N . HIS A 1 315 ? 0.705 -3.060 -4.978 1.00 98.75 315 HIS A N 1
ATOM 2516 C CA . HIS A 1 315 ? 0.295 -1.897 -5.749 1.00 98.75 315 HIS A CA 1
ATOM 2517 C C . HIS A 1 315 ? 0.856 -2.037 -7.168 1.00 98.75 315 HIS A C 1
ATOM 2519 O O . HIS A 1 315 ? 1.822 -2.761 -7.400 1.00 98.75 315 HIS A O 1
ATOM 2525 N N . VAL A 1 316 ? 0.269 -1.355 -8.144 1.00 98.56 316 VAL A N 1
ATOM 2526 C CA . VAL A 1 316 ? 0.794 -1.358 -9.512 1.00 98.56 316 VAL A CA 1
ATOM 2527 C C . VAL A 1 316 ? 0.648 0.016 -10.138 1.00 98.56 316 VAL A C 1
ATOM 2529 O O . VAL A 1 316 ? -0.378 0.664 -9.966 1.00 98.56 316 VAL A O 1
ATOM 2532 N N . TRP A 1 317 ? 1.647 0.439 -10.901 1.00 98.50 317 TRP A N 1
ATOM 2533 C CA . TRP A 1 317 ? 1.521 1.517 -11.881 1.00 98.50 317 TRP A CA 1
ATOM 2534 C C . TRP A 1 317 ? 2.116 1.057 -13.209 1.00 98.50 317 TRP A C 1
ATOM 2536 O O . TRP A 1 317 ? 2.701 -0.022 -13.321 1.00 98.50 317 TRP A O 1
ATOM 2546 N N . ARG A 1 318 ? 1.909 1.846 -14.256 1.00 98.00 318 ARG A N 1
ATOM 2547 C CA . ARG A 1 318 ? 2.376 1.545 -15.607 1.00 98.00 318 ARG A CA 1
ATOM 2548 C C . ARG A 1 318 ? 3.213 2.692 -16.136 1.00 98.00 318 ARG A C 1
ATOM 2550 O O . ARG A 1 318 ? 2.952 3.851 -15.827 1.00 98.00 318 ARG A O 1
ATOM 2557 N N . GLN A 1 319 ? 4.183 2.368 -16.974 1.00 97.25 319 GLN A N 1
ATOM 2558 C CA . GLN A 1 319 ? 4.998 3.348 -17.676 1.00 97.25 319 GLN A CA 1
ATOM 2559 C C . GLN A 1 319 ? 4.994 3.051 -19.170 1.00 97.25 319 GLN A C 1
ATOM 2561 O O . GLN A 1 319 ? 4.965 1.899 -19.600 1.00 97.25 319 GLN A O 1
ATOM 2566 N N . VAL A 1 320 ? 5.022 4.112 -19.963 1.00 96.62 320 VAL A N 1
ATOM 2567 C CA . VAL A 1 320 ? 5.178 4.056 -21.417 1.00 96.62 320 VAL A CA 1
ATOM 2568 C C . VAL A 1 320 ? 6.405 4.864 -21.798 1.00 96.62 320 VAL A C 1
ATOM 2570 O O . VAL A 1 320 ? 6.866 5.692 -21.012 1.00 96.62 320 VAL A O 1
ATOM 2573 N N . PHE A 1 321 ? 6.934 4.652 -23.003 1.00 96.62 321 PHE A N 1
ATOM 2574 C CA . PHE A 1 321 ? 7.956 5.564 -23.494 1.00 96.62 321 PHE A CA 1
ATOM 2575 C C . PHE A 1 321 ? 7.367 6.973 -23.618 1.00 96.62 321 PHE A C 1
ATOM 2577 O O . PHE A 1 321 ? 6.374 7.193 -24.315 1.00 96.62 321 PHE A O 1
ATOM 2584 N N . ASP A 1 322 ? 8.022 7.933 -22.979 1.00 95.44 322 ASP A N 1
ATOM 2585 C CA . ASP A 1 322 ? 7.728 9.351 -23.099 1.00 95.44 322 ASP A CA 1
ATOM 2586 C C . ASP A 1 322 ? 9.032 10.157 -23.245 1.00 95.44 322 ASP A C 1
ATOM 2588 O O . ASP A 1 322 ? 10.142 9.635 -23.122 1.00 95.44 322 ASP A O 1
ATOM 2592 N N . ARG A 1 323 ? 8.914 11.458 -23.527 1.00 94.75 323 ARG A N 1
ATOM 2593 C CA . ARG A 1 323 ? 10.071 12.327 -23.811 1.00 94.75 323 ARG A CA 1
ATOM 2594 C C . ARG A 1 323 ? 11.037 12.479 -22.630 1.00 94.75 323 ARG A C 1
ATOM 2596 O O . ARG A 1 323 ? 12.194 12.831 -22.840 1.00 94.75 323 ARG A O 1
ATOM 2603 N N . SER A 1 324 ? 10.577 12.248 -21.405 1.00 96.00 324 SER A N 1
ATOM 2604 C CA . SER A 1 324 ? 11.376 12.336 -20.185 1.00 96.00 324 SER A CA 1
ATOM 2605 C C . SER A 1 324 ? 12.227 11.093 -19.915 1.00 96.00 324 SER A C 1
ATOM 2607 O O . SER A 1 324 ? 13.190 11.204 -19.159 1.00 96.00 324 SER A O 1
ATOM 2609 N N . VAL A 1 325 ? 11.960 9.956 -20.575 1.00 97.19 325 VAL A N 1
ATOM 2610 C CA . VAL A 1 325 ? 12.711 8.698 -20.383 1.00 97.19 325 VAL A CA 1
ATOM 2611 C C . VAL A 1 325 ? 14.211 8.885 -20.607 1.00 97.19 325 VAL A C 1
ATOM 2613 O O . VAL A 1 325 ? 15.007 8.447 -19.783 1.00 97.19 325 VAL A O 1
ATOM 2616 N N . ASN A 1 326 ? 14.613 9.568 -21.683 1.00 96.25 326 ASN A N 1
ATOM 2617 C CA . ASN A 1 326 ? 16.035 9.770 -21.989 1.00 96.25 326 ASN A CA 1
ATOM 2618 C C . ASN A 1 326 ? 16.743 10.589 -20.903 1.00 96.25 326 ASN A C 1
ATOM 2620 O O . ASN A 1 326 ? 17.832 10.226 -20.475 1.00 96.25 326 ASN A O 1
ATOM 2624 N N . ARG A 1 327 ? 16.079 11.630 -20.386 1.00 96.75 327 ARG A N 1
ATOM 2625 C CA . ARG A 1 327 ? 16.604 12.430 -19.273 1.00 96.75 327 ARG A CA 1
ATOM 2626 C C . ARG A 1 327 ? 16.760 11.589 -18.005 1.00 96.75 327 ARG A C 1
ATOM 2628 O O . ARG A 1 327 ? 17.755 11.728 -17.308 1.00 96.75 327 ARG A O 1
ATOM 2635 N N . VAL A 1 328 ? 15.789 10.724 -17.701 1.00 97.19 328 VAL A N 1
ATOM 2636 C CA . VAL A 1 328 ? 15.873 9.822 -16.540 1.00 97.19 328 VAL A CA 1
ATOM 2637 C C . VAL A 1 328 ? 17.002 8.803 -16.725 1.00 97.19 328 VAL A C 1
ATOM 2639 O O . VAL A 1 328 ? 17.758 8.572 -15.789 1.00 97.19 328 VAL A O 1
ATOM 2642 N N . ARG A 1 329 ? 17.194 8.258 -17.935 1.00 97.06 329 ARG A N 1
ATOM 2643 C CA . ARG A 1 329 ? 18.340 7.382 -18.241 1.00 97.06 329 ARG A CA 1
ATOM 2644 C C . ARG A 1 329 ? 19.672 8.076 -17.969 1.00 97.06 329 ARG A C 1
ATOM 2646 O O . ARG A 1 329 ? 20.509 7.506 -17.281 1.00 97.06 329 ARG A O 1
ATOM 2653 N N . GLU A 1 330 ? 19.840 9.307 -18.448 1.00 96.69 330 GLU A N 1
ATOM 2654 C CA . GLU A 1 330 ? 21.049 10.107 -18.209 1.00 96.69 330 GLU A CA 1
ATOM 2655 C C . GLU A 1 330 ? 21.287 10.361 -16.713 1.00 96.69 330 GLU A C 1
ATOM 2657 O O . GLU A 1 330 ? 22.407 10.191 -16.238 1.00 96.69 330 GLU A O 1
ATOM 2662 N N . GLN A 1 331 ? 20.237 10.704 -15.955 1.00 95.88 331 GLN A N 1
ATOM 2663 C CA . GLN A 1 331 ? 20.321 10.926 -14.504 1.00 95.88 331 GLN A CA 1
ATOM 2664 C C . GLN A 1 331 ? 20.803 9.691 -13.736 1.00 95.88 331 GLN A C 1
ATOM 2666 O O . GLN A 1 331 ? 21.547 9.830 -12.769 1.00 95.88 331 GLN A O 1
ATOM 2671 N N . TYR A 1 332 ? 20.389 8.502 -14.172 1.00 96.12 332 TYR A N 1
ATOM 2672 C CA . TYR A 1 332 ? 20.761 7.227 -13.561 1.00 96.12 332 TYR A CA 1
ATOM 2673 C C . TYR A 1 332 ? 22.010 6.588 -14.196 1.00 96.12 332 TYR A C 1
ATOM 2675 O O . TYR A 1 332 ? 22.374 5.472 -13.837 1.00 96.12 332 TYR A O 1
ATOM 2683 N N . GLY A 1 333 ? 22.674 7.259 -15.148 1.00 96.25 333 GLY A N 1
ATOM 2684 C CA . GLY A 1 333 ? 23.849 6.715 -15.841 1.00 96.25 333 GLY A CA 1
ATOM 2685 C C . GLY A 1 333 ? 23.555 5.472 -16.693 1.00 96.25 333 GLY A C 1
ATOM 2686 O O . GLY A 1 333 ? 24.452 4.672 -16.954 1.00 96.25 333 GLY A O 1
ATOM 2687 N N . LEU A 1 334 ? 22.301 5.291 -17.116 1.00 95.44 334 LEU A N 1
ATOM 2688 C CA . LEU A 1 334 ? 21.857 4.152 -17.915 1.00 95.44 334 LEU A CA 1
ATOM 2689 C C . LEU A 1 334 ? 22.223 4.333 -19.397 1.00 95.44 334 LEU A C 1
ATOM 2691 O O . LEU A 1 334 ? 22.272 5.462 -19.897 1.00 95.44 334 LEU A O 1
ATOM 2695 N N . PRO A 1 335 ? 22.428 3.233 -20.146 1.00 95.00 335 PRO A N 1
ATOM 2696 C CA . PRO A 1 335 ? 22.721 3.306 -21.570 1.00 95.00 335 PRO A CA 1
ATOM 2697 C C . PRO A 1 335 ? 21.564 3.927 -22.360 1.00 95.00 335 PRO A C 1
ATOM 2699 O O . PRO A 1 335 ? 20.401 3.929 -21.932 1.00 95.00 335 PRO A O 1
ATOM 2702 N N . SER A 1 336 ? 21.885 4.405 -23.565 1.00 93.31 336 SER A N 1
ATOM 2703 C CA . SER A 1 336 ? 20.888 4.895 -24.515 1.00 93.31 336 SER A CA 1
ATOM 2704 C C . SER A 1 336 ? 19.813 3.837 -24.771 1.00 93.31 336 SER A C 1
ATOM 2706 O O . SER A 1 336 ? 20.106 2.653 -24.945 1.00 93.31 336 SER A O 1
ATOM 2708 N N . GLY A 1 337 ? 18.553 4.273 -24.769 1.00 92.12 337 GLY A N 1
ATOM 2709 C CA . GLY A 1 337 ? 17.415 3.389 -24.991 1.00 92.12 337 GLY A CA 1
ATOM 2710 C C . GLY A 1 337 ? 17.414 2.792 -26.397 1.00 92.12 337 GLY A C 1
ATOM 2711 O O . GLY A 1 337 ? 17.858 3.416 -27.362 1.00 92.12 337 GLY A O 1
ATOM 2712 N N . ARG A 1 338 ? 16.880 1.576 -26.512 1.00 94.19 338 ARG A N 1
ATOM 2713 C CA . ARG A 1 338 ? 16.646 0.914 -27.799 1.00 94.19 338 ARG A CA 1
ATOM 2714 C C . ARG A 1 338 ? 15.416 1.521 -28.484 1.00 94.19 338 ARG A C 1
ATOM 2716 O O . ARG A 1 338 ? 14.574 2.155 -27.848 1.00 94.19 338 ARG A O 1
ATOM 2723 N N . VAL A 1 339 ? 15.301 1.306 -29.792 1.00 94.75 339 VAL A N 1
ATOM 2724 C CA . VAL A 1 339 ? 14.108 1.667 -30.567 1.00 94.75 339 VAL A CA 1
ATOM 2725 C C . VAL A 1 339 ? 13.628 0.431 -31.301 1.00 94.75 339 VAL A C 1
ATOM 2727 O O . VAL A 1 339 ? 14.316 -0.083 -32.181 1.00 94.75 339 VAL A O 1
ATOM 2730 N N . PHE A 1 340 ? 12.443 -0.046 -30.940 1.00 92.44 340 PHE A N 1
ATOM 2731 C CA . PHE A 1 340 ? 11.825 -1.190 -31.587 1.00 92.44 340 PHE A CA 1
ATOM 2732 C C . PHE A 1 340 ? 10.997 -0.766 -32.795 1.00 92.44 340 PHE A C 1
ATOM 2734 O O . PHE A 1 340 ? 10.528 0.373 -32.920 1.00 92.44 340 PHE A O 1
ATOM 2741 N N . HIS A 1 341 ? 10.795 -1.712 -33.706 1.00 91.31 341 HIS A N 1
ATOM 2742 C CA . HIS A 1 341 ? 9.894 -1.517 -34.828 1.00 91.31 341 HIS A CA 1
ATOM 2743 C C . HIS A 1 341 ? 8.453 -1.345 -34.318 1.00 91.31 341 HIS A C 1
ATOM 2745 O O . HIS A 1 341 ? 7.985 -2.117 -33.487 1.00 91.31 341 HIS A O 1
ATOM 2751 N N . ARG A 1 342 ? 7.720 -0.358 -34.850 1.00 90.06 342 ARG A N 1
ATOM 2752 C CA . ARG A 1 342 ? 6.358 -0.014 -34.392 1.00 90.06 342 ARG A CA 1
ATOM 2753 C C . ARG A 1 342 ? 5.360 -1.174 -34.487 1.00 90.06 342 ARG A C 1
ATOM 2755 O O . ARG A 1 342 ? 4.402 -1.234 -33.726 1.00 90.06 342 ARG A O 1
ATOM 2762 N N . VAL A 1 343 ? 5.545 -2.058 -35.463 1.00 88.62 343 VAL A N 1
ATOM 2763 C CA . VAL A 1 343 ? 4.664 -3.209 -35.700 1.00 88.62 343 VAL A CA 1
ATOM 2764 C C . VAL A 1 343 ? 5.332 -4.480 -35.192 1.00 88.62 343 VAL A C 1
ATOM 2766 O O . VAL A 1 343 ? 6.402 -4.834 -35.694 1.00 88.62 343 VAL A O 1
ATOM 2769 N N . ARG A 1 344 ? 4.659 -5.195 -34.282 1.00 85.94 344 ARG A N 1
ATOM 2770 C CA . ARG A 1 344 ? 5.002 -6.572 -33.906 1.00 85.94 344 ARG A CA 1
ATOM 2771 C C . ARG A 1 344 ? 4.636 -7.507 -35.060 1.00 85.94 344 ARG A C 1
ATOM 2773 O O . ARG A 1 344 ? 3.460 -7.749 -35.318 1.00 85.94 344 ARG A O 1
ATOM 2780 N N . LYS A 1 345 ? 5.642 -7.995 -35.785 1.00 84.12 345 LYS A N 1
ATOM 2781 C CA . LYS A 1 345 ? 5.465 -8.988 -36.855 1.00 84.12 345 LYS A CA 1
ATOM 2782 C C . LYS A 1 345 ? 5.479 -10.404 -36.270 1.00 84.12 345 LYS A C 1
ATOM 2784 O O . LYS A 1 345 ? 5.993 -10.617 -35.178 1.00 84.12 345 LYS A O 1
ATOM 2789 N N . ALA A 1 346 ? 4.938 -11.366 -37.019 1.00 79.12 346 ALA A N 1
ATOM 2790 C CA . ALA A 1 346 ? 4.955 -12.782 -36.635 1.00 79.12 346 ALA A CA 1
ATOM 2791 C C . ALA A 1 346 ? 6.380 -13.358 -36.527 1.00 79.12 346 ALA A C 1
ATOM 2793 O O . ALA A 1 346 ? 6.607 -14.287 -35.761 1.00 79.12 346 ALA A O 1
ATOM 2794 N N . HIS A 1 347 ? 7.332 -12.782 -37.266 1.00 72.88 347 HIS A N 1
ATOM 2795 C CA . HIS A 1 347 ? 8.735 -13.179 -37.259 1.00 72.88 347 HIS A CA 1
ATOM 2796 C C . HIS A 1 347 ? 9.607 -11.950 -36.962 1.00 72.88 347 HIS A C 1
ATOM 2798 O O . HIS A 1 347 ? 9.315 -10.874 -37.506 1.00 72.88 347 HIS A O 1
ATOM 2804 N N . PRO A 1 348 ? 10.648 -12.080 -36.118 1.00 64.12 348 PRO A N 1
ATOM 2805 C CA . PRO A 1 348 ? 11.602 -11.004 -35.887 1.00 64.12 348 PRO A CA 1
ATOM 2806 C C . PRO A 1 348 ? 12.306 -10.649 -37.203 1.00 64.12 348 PRO A C 1
ATOM 2808 O O . PRO A 1 348 ? 12.674 -11.526 -37.982 1.00 64.12 348 PRO A O 1
ATOM 2811 N N . LEU A 1 349 ? 12.442 -9.350 -37.474 1.00 61.53 349 LEU A N 1
ATOM 2812 C CA . LEU A 1 349 ? 13.286 -8.870 -38.565 1.00 61.53 349 LEU A CA 1
ATOM 2813 C C . LEU A 1 349 ? 14.722 -8.950 -38.047 1.00 61.53 349 LEU A C 1
ATOM 2815 O O . LEU A 1 349 ? 15.050 -8.223 -37.110 1.00 61.53 349 LEU A O 1
ATOM 2819 N N . ILE A 1 350 ? 15.501 -9.890 -38.585 1.00 55.78 350 ILE A N 1
ATOM 2820 C CA . ILE A 1 350 ? 16.941 -10.005 -38.315 1.00 55.78 350 ILE A CA 1
ATOM 2821 C C . ILE A 1 350 ? 17.656 -8.804 -38.929 1.00 55.78 350 ILE A C 1
ATOM 2823 O O . ILE A 1 350 ? 17.319 -8.469 -40.091 1.00 55.78 350 ILE A O 1
#

Organism: Candida tenuis (strain ATCC 10573 / BCRC 21748 / CBS 615 / JCM 9827 / NBRC 10315 / NRRL Y-1498 / VKM Y-70) (NCBI:txid590646)

Foldseek 3Di:
DVVVVQCCQPPVLLVDPFPLNDCPPPDPLLAAPCSSPLDDPPPDPVPDDDDPPPSVVVSVVQVVLRVVLVVLVVVLVPDDDQQVSLVSQLVSSLPPSSNVCCCVPPLPPHDCVRSNNLVSVVVVCVVPVVVQQVVLCVVVCVDPLAPPDEDAQKDKWKAQCVDPDPVRNDIDRFAAEDEQVSCLAPIKIFIAGRGTDDQPDWFWKKKWWKWQQPQDPVVRGGAIATQWIWTGQTAGNVRGIDDPVSCVPVVTRTLHHHDTDLDFAQSDPWIKTKMWMWTQPPSDTDDDDNVVADRRRGRNVVVCVVRVTHTHDIGMYIYDHDPCSQVSCVVVVHDDGDHDDNDDDPDDDD

pLDDT: mean 89.5, std 13.17, range [31.08, 98.75]

Sequence (350 aa):
MIRTFTRFLTQDLRAGKGVWTDFTSRAESLKAQSPHQLAPTPPNKKVYHSPPLINETFQQAYELLQQESANIYKTAQSESDPAVKDKLLAMAEAKNPEVLYNMHRYPQSLDLSQPVYRNFARKQWEGHDLLVLMQRLEQLKVIPDTMPTLVPKVDVKIKFPHNTTSEFSGWITPGEILPAFAVSQPPVIQVQHFDHGDVHAVRKYTVLVVNPDEPDLTTNSFRTTLNYGVANIGLSLEDNTLDVGKYLAEQLSVFREYEPLVPEVNSGNYQRACLWLFAQKDNADISVDTNAFNSQNFDIRQFSESYGLEAVGAHVWRQVFDRSVNRVREQYGLPSGRVFHRVRKAHPLI